Protein AF-A0A966SZU2-F1 (afdb_monomer_lite)

Secondary structure (DSSP, 8-state):
-----S---------------------PPPPPTT--HHHHHHHHHHHHHHHHHHHHHHHHHHGGGGS------------------------------------------------PPPPPPPPHHHHHHHHHHHHHHHHHHHHHHS-------------PPP-TTSPP----S-HHHHHHHHHHHHTT--TTS--HHHHHHHHHHHHHHHHHHHHHHHHHHHHH-SSPP-HHHHHHHHHHHHHTT--HHHHHHHHHHHHHHHHHS---HHHHHHHHHHHHHHHH--

Radius of gyration: 40.08 Å; chains: 1; bounding box: 71×90×122 Å

pLDDT: mean 72.29, std 23.56, range [32.5, 97.06]

Foldseek 3Di:
DDDDPPDDDDDDDDDDDDDDDDDPDDDDPDDDPDDDPVLQVQLVLLLVVQVVVLVVVVVVVVPVPPPQDDDDDDDDDDDDDDDDDDDDDDDDDDDDDDDDDDDDDDDDDDDDDDDDDDDDPDDPVRVVVVVVVVVVVVVVVVVVPPPDPDDDDDDDDPPDDPPPPPDQDDDDPDPLSSVLSSVCVVVVHDSVRDHSVSSVVSSVVCVVCVVVVVVLVVQLCVLQDFAWDDPVSLVSVLVSCVVSVVDDVLSVQLSVVVVVVVVVDTGGSVRSVVSSVVSNVVVVVD

Sequence (286 aa):
MVYDWFTRSAAPEDGETPESGDAPEAAAPEAAPGVDQDALEWARQAYARLKAQQEADKLEQVAPEAASEPEPEPEPEPASQPPVVLSPEASADSVQPGRRTDAVQAVQVSETAPAPEPAPGPSLLEQAAAQRAQRQQELLERAIDTPEPVAAPVAAPATAAPADEAAPQLGAFDDDFTWSAEVLAAQGRQLDQISLEEIDWLGRLRRGMEKTRQGFVTQLLENLGDDPLTPEVLDDLETLLLRADVGVQATDQVLDALRKRLNEEVVEPEEGIRFLKQQLRTLLDT

Structure (mmCIF, N/CA/C/O backbone):
data_AF-A0A966SZU2-F1
#
_entry.id   AF-A0A966SZU2-F1
#
loop_
_atom_site.group_PDB
_atom_site.id
_atom_site.type_symbol
_atom_site.label_atom_id
_atom_site.label_alt_id
_atom_site.label_comp_id
_atom_site.label_asym_id
_atom_site.label_entity_id
_atom_site.label_seq_id
_atom_site.pdbx_PDB_ins_code
_atom_site.Cartn_x
_atom_site.Cartn_y
_atom_site.Cartn_z
_atom_site.occupancy
_atom_site.B_iso_or_equiv
_atom_site.auth_seq_id
_atom_site.auth_comp_id
_atom_site.auth_asym_id
_atom_site.auth_atom_id
_atom_site.pdbx_PDB_model_num
ATOM 1 N N . MET A 1 1 ? 26.372 20.619 37.590 1.00 45.00 1 MET A N 1
ATOM 2 C CA . MET A 1 1 ? 26.068 19.204 37.881 1.00 45.00 1 MET A CA 1
ATOM 3 C C . MET A 1 1 ? 26.465 18.410 36.656 1.00 45.00 1 MET A C 1
ATOM 5 O O . MET A 1 1 ? 25.823 18.561 35.629 1.00 45.00 1 MET A O 1
ATOM 9 N N . VAL A 1 2 ? 27.568 17.673 36.740 1.00 38.72 2 VAL A N 1
ATOM 10 C CA . VAL A 1 2 ? 28.040 16.749 35.701 1.00 38.72 2 VAL A CA 1
ATOM 11 C C . VAL A 1 2 ? 28.071 15.385 36.382 1.00 38.72 2 VAL A C 1
ATOM 13 O O . VAL A 1 2 ? 28.628 15.280 37.472 1.00 38.72 2 VAL A O 1
ATOM 16 N N . TYR A 1 3 ? 27.375 14.402 35.817 1.00 40.34 3 TYR A N 1
ATOM 17 C CA . TYR A 1 3 ? 27.306 13.048 36.362 1.00 40.34 3 TYR A CA 1
ATOM 18 C C . TYR A 1 3 ? 28.439 12.205 35.769 1.00 40.34 3 TYR A C 1
ATOM 20 O O . TYR A 1 3 ? 28.514 12.039 34.554 1.00 40.34 3 TYR A O 1
ATOM 28 N N . ASP A 1 4 ? 29.307 11.694 36.642 1.00 55.25 4 ASP A N 1
ATOM 29 C CA . ASP A 1 4 ? 30.367 10.736 36.324 1.00 55.25 4 ASP A CA 1
ATOM 30 C C . ASP A 1 4 ? 29.788 9.317 36.287 1.00 55.25 4 ASP A C 1
ATOM 32 O O . ASP A 1 4 ? 29.273 8.809 37.284 1.00 55.25 4 ASP A O 1
ATOM 36 N N . TRP A 1 5 ? 29.857 8.687 35.116 1.00 58.59 5 TRP A N 1
ATOM 37 C CA . TRP A 1 5 ? 29.245 7.385 34.829 1.00 58.59 5 TRP A CA 1
ATOM 38 C C . TRP A 1 5 ? 30.194 6.191 35.063 1.00 58.59 5 TRP A C 1
ATOM 40 O O . TRP A 1 5 ? 29.783 5.041 34.947 1.00 58.59 5 TRP A O 1
ATOM 50 N N . PHE A 1 6 ? 31.463 6.428 35.420 1.00 47.50 6 PHE A N 1
ATOM 51 C CA . PHE A 1 6 ? 32.527 5.432 35.218 1.00 47.50 6 PHE A CA 1
ATOM 52 C C . PHE A 1 6 ? 33.053 4.702 36.470 1.00 47.50 6 PHE A C 1
ATOM 54 O O . PHE A 1 6 ? 34.055 3.996 36.393 1.00 47.50 6 PHE A O 1
ATOM 61 N N . THR A 1 7 ? 32.413 4.819 37.634 1.00 52.50 7 THR A N 1
ATOM 62 C CA . THR A 1 7 ? 32.905 4.173 38.871 1.00 52.50 7 THR A CA 1
ATOM 63 C C . THR A 1 7 ? 31.807 3.470 39.660 1.00 52.50 7 THR A C 1
ATOM 65 O O . THR A 1 7 ? 31.544 3.785 40.820 1.00 52.50 7 THR A O 1
ATOM 68 N N . ARG A 1 8 ? 31.205 2.431 39.067 1.00 52.84 8 ARG A N 1
ATOM 69 C CA . ARG A 1 8 ? 30.545 1.387 39.862 1.00 52.84 8 ARG A CA 1
ATOM 70 C C . ARG A 1 8 ? 31.362 0.100 39.831 1.00 52.84 8 ARG A C 1
ATOM 72 O O . ARG A 1 8 ? 31.311 -0.677 38.885 1.00 52.84 8 ARG A O 1
ATOM 79 N N . SER A 1 9 ? 32.121 -0.070 40.905 1.00 42.38 9 SER A N 1
ATOM 80 C CA . SER A 1 9 ? 32.952 -1.216 41.251 1.00 42.38 9 SER A CA 1
ATOM 81 C C . SER A 1 9 ? 32.169 -2.531 41.294 1.00 42.38 9 SER A C 1
ATOM 83 O O . SER A 1 9 ? 31.102 -2.602 41.905 1.00 42.38 9 SER A O 1
ATOM 85 N N . ALA A 1 10 ? 32.755 -3.577 40.712 1.00 47.81 10 ALA A N 1
ATOM 86 C CA . ALA A 1 10 ? 32.429 -4.973 40.977 1.00 47.81 10 ALA A CA 1
ATOM 87 C C . ALA A 1 10 ? 33.452 -5.543 41.975 1.00 47.81 10 ALA A C 1
ATOM 89 O O . ALA A 1 10 ? 34.653 -5.305 41.838 1.00 47.81 10 ALA A O 1
ATOM 90 N N . ALA A 1 11 ? 32.970 -6.282 42.971 1.00 45.91 11 ALA A N 1
ATOM 91 C CA . ALA A 1 11 ? 33.763 -7.150 43.838 1.00 45.91 11 ALA A CA 1
ATOM 92 C C . ALA A 1 11 ? 32.987 -8.469 44.059 1.00 45.91 11 ALA A C 1
ATOM 94 O O . ALA A 1 11 ? 31.766 -8.463 43.883 1.00 45.91 11 ALA A O 1
ATOM 95 N N . PRO A 1 12 ? 33.685 -9.582 44.353 1.00 56.72 12 PRO A N 1
ATOM 96 C CA . PRO A 1 12 ? 33.359 -10.909 43.829 1.00 56.72 12 PRO A CA 1
ATOM 97 C C . PRO A 1 12 ? 32.761 -11.848 44.884 1.00 56.72 12 PRO A C 1
ATOM 99 O O . PRO A 1 12 ? 33.031 -11.684 46.067 1.00 56.72 12 PRO A O 1
ATOM 102 N N . GLU A 1 13 ? 32.035 -12.875 44.444 1.00 39.59 13 GLU A N 1
ATOM 103 C CA . GLU A 1 13 ? 31.733 -14.063 45.252 1.00 39.59 13 GLU A CA 1
ATOM 104 C C . GLU A 1 13 ? 31.983 -15.300 44.372 1.00 39.59 13 GLU A C 1
ATOM 106 O O . GLU A 1 13 ? 31.343 -15.488 43.334 1.00 39.59 13 GLU A O 1
ATOM 111 N N . ASP A 1 14 ? 32.988 -16.082 44.766 1.00 41.72 14 ASP A N 1
ATOM 112 C CA . ASP A 1 14 ? 33.361 -17.392 44.234 1.00 41.72 14 ASP A CA 1
ATOM 113 C C . ASP A 1 14 ? 32.312 -18.466 44.581 1.00 41.72 14 ASP A C 1
ATOM 115 O O . ASP A 1 14 ? 31.741 -18.442 45.671 1.00 41.72 14 ASP A O 1
ATOM 119 N N . GLY A 1 15 ? 32.138 -19.475 43.715 1.00 36.34 15 GLY A N 1
ATOM 120 C CA . GLY A 1 15 ? 31.478 -20.724 44.115 1.00 36.34 15 GLY A CA 1
ATOM 121 C C . GLY A 1 15 ? 30.977 -21.631 42.986 1.00 36.34 15 GLY A C 1
ATOM 122 O O . GLY A 1 15 ? 29.831 -21.520 42.576 1.00 36.34 15 GLY A O 1
ATOM 123 N N . GLU A 1 16 ? 31.831 -22.581 42.589 1.00 33.34 16 GLU A N 1
ATOM 124 C CA . GLU A 1 16 ? 31.515 -23.914 42.029 1.00 33.34 16 GLU A CA 1
ATOM 125 C C . GLU A 1 16 ? 30.965 -24.068 40.589 1.00 33.34 16 GLU A C 1
ATOM 127 O O . GLU A 1 16 ? 29.785 -23.949 40.287 1.00 33.34 16 GLU A O 1
ATOM 132 N N . THR A 1 17 ? 31.868 -24.512 39.706 1.00 37.72 17 THR A N 1
ATOM 133 C CA . THR A 1 17 ? 31.627 -25.557 38.681 1.00 37.72 17 THR A CA 1
ATOM 134 C C . THR A 1 17 ? 32.135 -26.895 39.260 1.00 37.72 17 THR A C 1
ATOM 136 O O . THR A 1 17 ? 32.984 -26.822 40.155 1.00 37.72 17 THR A O 1
ATOM 139 N N . PRO A 1 18 ? 31.729 -28.102 38.787 1.00 53.28 18 PRO A N 1
ATOM 140 C CA . PRO A 1 18 ? 31.390 -28.416 37.387 1.00 53.28 18 PRO A CA 1
ATOM 141 C C . PRO A 1 18 ? 30.228 -29.420 37.163 1.00 53.28 18 PRO A C 1
ATOM 143 O O . PRO A 1 18 ? 29.974 -30.278 37.994 1.00 53.28 18 PRO A O 1
ATOM 146 N N . GLU A 1 19 ? 29.611 -29.413 35.977 1.00 32.50 19 GLU A N 1
ATOM 147 C CA . GLU A 1 19 ? 29.485 -30.640 35.169 1.00 32.50 19 GLU A CA 1
ATOM 148 C C . GLU A 1 19 ? 29.059 -30.351 33.725 1.00 32.50 19 GLU A C 1
ATOM 150 O O . GLU A 1 19 ? 28.307 -29.425 33.429 1.00 32.50 19 GLU A O 1
ATOM 155 N N . SER A 1 20 ? 29.625 -31.159 32.835 1.00 42.94 20 SER A N 1
ATOM 156 C CA . SER A 1 20 ? 29.465 -31.165 31.388 1.00 42.94 20 SER A CA 1
ATOM 157 C C . SER A 1 20 ? 28.043 -31.521 30.952 1.00 42.94 20 SER A C 1
ATOM 159 O O . SER A 1 20 ? 27.436 -32.431 31.507 1.00 42.94 20 SER A O 1
ATOM 161 N N . GLY A 1 21 ? 27.570 -30.906 29.868 1.00 34.50 21 GLY A N 1
ATOM 162 C CA . GLY A 1 21 ? 26.354 -31.340 29.187 1.00 34.50 21 GLY A CA 1
ATOM 163 C C . GLY A 1 21 ? 25.997 -30.452 28.004 1.00 34.50 21 GLY A C 1
ATOM 164 O O . GLY A 1 21 ? 25.368 -29.424 28.193 1.00 34.50 21 GLY A O 1
ATOM 165 N N . ASP A 1 22 ? 26.409 -30.903 26.820 1.00 34.56 22 ASP A N 1
ATOM 166 C CA . ASP A 1 22 ? 25.838 -30.617 25.499 1.00 34.56 22 ASP A CA 1
ATOM 167 C C . ASP A 1 22 ? 25.762 -29.152 25.026 1.00 34.56 22 ASP A C 1
ATOM 169 O O . ASP A 1 22 ? 24.927 -28.349 25.432 1.00 34.56 22 ASP A O 1
ATOM 173 N N . ALA A 1 23 ? 26.639 -28.829 24.075 1.00 44.22 23 ALA A N 1
ATOM 174 C CA . ALA A 1 23 ? 26.499 -27.657 23.229 1.00 44.22 23 ALA A CA 1
ATOM 175 C C . ALA A 1 23 ? 25.399 -27.911 22.185 1.00 44.22 23 ALA A C 1
ATOM 177 O O . ALA A 1 23 ? 25.549 -28.854 21.407 1.00 44.22 23 ALA A O 1
ATOM 178 N N . PRO A 1 24 ? 24.364 -27.061 22.060 1.00 43.16 24 PRO A N 1
ATOM 179 C CA . PRO A 1 24 ? 23.666 -26.949 20.803 1.00 43.16 24 PRO A CA 1
ATOM 180 C C . PRO A 1 24 ? 24.471 -26.014 19.899 1.00 43.16 24 PRO A C 1
ATOM 182 O O . PRO A 1 24 ? 24.721 -24.845 20.197 1.00 43.16 24 PRO A O 1
ATOM 185 N N . GLU A 1 25 ? 24.943 -26.636 18.829 1.00 38.94 25 GLU A N 1
ATOM 186 C CA . GLU A 1 25 ? 25.167 -26.113 17.490 1.00 38.94 25 GLU A CA 1
ATOM 187 C C . GLU A 1 25 ? 24.747 -24.653 17.266 1.00 38.94 25 GLU A C 1
ATOM 189 O O . GLU A 1 25 ? 23.609 -24.255 17.513 1.00 38.94 25 GLU A O 1
ATOM 194 N N . ALA A 1 26 ? 25.693 -23.875 16.739 1.00 41.47 26 ALA A N 1
ATOM 195 C CA . ALA A 1 26 ? 25.499 -22.512 16.281 1.00 41.47 26 ALA A CA 1
ATOM 196 C C . ALA A 1 26 ? 24.248 -22.397 15.394 1.00 41.47 26 ALA A C 1
ATOM 198 O O . ALA A 1 26 ? 24.246 -22.821 14.237 1.00 41.47 26 ALA A O 1
ATOM 199 N N . ALA A 1 27 ? 23.198 -21.786 15.942 1.00 36.59 27 ALA A N 1
ATOM 200 C CA . ALA A 1 27 ? 22.064 -21.330 15.166 1.00 36.59 27 ALA A CA 1
ATOM 201 C C . ALA A 1 27 ? 22.559 -20.267 14.175 1.00 36.59 27 ALA A C 1
ATOM 203 O O . ALA A 1 27 ? 23.058 -19.205 14.555 1.00 36.59 27 ALA A O 1
ATOM 204 N N . ALA A 1 28 ? 22.461 -20.614 12.892 1.00 44.78 28 ALA A N 1
ATOM 205 C CA . ALA A 1 28 ? 22.543 -19.701 11.763 1.00 44.78 28 ALA A CA 1
ATOM 206 C C . ALA A 1 28 ? 21.637 -18.474 11.997 1.00 44.78 28 ALA A C 1
ATOM 208 O O . ALA A 1 28 ? 20.647 -18.591 12.721 1.00 44.78 28 ALA A O 1
ATOM 209 N N . PRO A 1 29 ? 21.948 -17.304 11.407 1.00 44.28 29 PRO A N 1
ATOM 210 C CA . PRO A 1 29 ? 21.144 -16.106 11.614 1.00 44.28 29 PRO A CA 1
ATOM 211 C C . PRO A 1 29 ? 19.697 -16.388 11.207 1.00 44.28 29 PRO A C 1
ATOM 213 O O . PRO A 1 29 ? 19.435 -16.781 10.068 1.00 44.28 29 PRO A O 1
ATOM 216 N N . GLU A 1 30 ? 18.782 -16.221 12.163 1.00 38.03 30 GLU A N 1
ATOM 217 C CA . GLU A 1 30 ? 17.347 -16.306 11.933 1.00 38.03 30 GLU A CA 1
ATOM 218 C C . GLU A 1 30 ? 16.973 -15.396 10.764 1.00 38.03 30 GLU A C 1
ATOM 220 O O . GLU A 1 30 ? 17.299 -14.206 10.725 1.00 38.03 30 GLU A O 1
ATOM 225 N N . ALA A 1 31 ? 16.328 -16.012 9.777 1.00 43.03 31 ALA A N 1
ATOM 226 C CA . ALA A 1 31 ? 15.727 -15.329 8.655 1.00 43.03 31 ALA A CA 1
ATOM 227 C C . ALA A 1 31 ? 14.716 -14.289 9.163 1.00 43.03 31 ALA A C 1
ATOM 229 O O . ALA A 1 31 ? 14.008 -14.515 10.143 1.00 43.03 31 ALA A O 1
ATOM 230 N N . ALA A 1 32 ? 14.669 -13.151 8.474 1.00 38.59 32 ALA A N 1
ATOM 231 C CA . ALA A 1 32 ? 13.742 -12.056 8.724 1.00 38.59 32 ALA A CA 1
ATOM 232 C C . ALA A 1 32 ? 12.278 -12.538 8.875 1.00 38.59 32 ALA A C 1
ATOM 234 O O . ALA A 1 32 ? 11.885 -13.529 8.253 1.00 38.59 32 ALA A O 1
ATOM 235 N N . PRO A 1 33 ? 11.446 -11.838 9.667 1.00 40.31 33 PRO A N 1
ATOM 236 C CA . PRO A 1 33 ? 10.092 -12.285 9.950 1.00 40.31 33 PRO A CA 1
ATOM 237 C C . PRO A 1 33 ? 9.207 -12.150 8.703 1.00 40.31 33 PRO A C 1
ATOM 239 O O . PRO A 1 33 ? 9.082 -11.068 8.131 1.00 40.31 33 PRO A O 1
ATOM 242 N N . GLY A 1 34 ? 8.550 -13.248 8.323 1.00 53.47 34 GLY A N 1
ATOM 243 C CA . GLY A 1 34 ? 7.288 -13.198 7.579 1.00 53.47 34 GLY A CA 1
ATOM 244 C C . GLY A 1 34 ? 7.306 -13.507 6.083 1.00 53.47 34 GLY A C 1
ATOM 245 O O . GLY A 1 34 ? 6.315 -13.189 5.435 1.00 53.47 34 GLY A O 1
ATOM 246 N N . VAL A 1 35 ? 8.354 -14.123 5.521 1.00 55.22 35 VAL A N 1
ATOM 247 C CA . VAL A 1 35 ? 8.251 -14.674 4.154 1.00 55.22 35 VAL A CA 1
ATOM 248 C C . VAL A 1 35 ? 7.802 -16.132 4.226 1.00 55.22 35 VAL A C 1
ATOM 250 O O . VAL A 1 35 ? 8.478 -16.959 4.844 1.00 55.22 35 VAL A O 1
ATOM 253 N N . ASP A 1 36 ? 6.669 -16.449 3.596 1.00 78.44 36 ASP A N 1
ATOM 254 C CA . ASP A 1 36 ? 6.183 -17.823 3.474 1.00 78.44 36 ASP A CA 1
ATOM 255 C C . ASP A 1 36 ? 7.264 -18.689 2.806 1.00 78.44 36 ASP A C 1
ATOM 257 O O . ASP A 1 36 ? 7.790 -18.345 1.743 1.00 78.44 36 ASP A O 1
ATOM 261 N N . GLN A 1 37 ? 7.631 -19.814 3.429 1.00 83.88 37 GLN A N 1
ATOM 262 C CA . GLN A 1 37 ? 8.706 -20.680 2.919 1.00 83.88 37 GLN A CA 1
ATOM 263 C C . GLN A 1 37 ? 8.417 -21.149 1.485 1.00 83.88 37 GLN A C 1
ATOM 265 O O . GLN A 1 37 ? 9.317 -21.144 0.645 1.00 83.88 37 GLN A O 1
ATOM 270 N N . ASP A 1 38 ? 7.148 -21.426 1.182 1.00 86.00 38 ASP A N 1
ATOM 271 C CA . ASP A 1 38 ? 6.674 -21.770 -0.159 1.00 86.00 38 ASP A CA 1
ATOM 272 C C . ASP A 1 38 ? 6.925 -20.637 -1.172 1.00 86.00 38 ASP A C 1
ATOM 274 O O . ASP A 1 38 ? 7.326 -20.892 -2.309 1.00 86.00 38 ASP A O 1
ATOM 278 N N . ALA A 1 39 ? 6.758 -19.374 -0.764 1.00 87.75 39 ALA A N 1
ATOM 279 C CA . ALA A 1 39 ? 7.019 -18.215 -1.618 1.00 87.75 39 ALA A CA 1
ATOM 280 C C . ALA A 1 39 ? 8.520 -18.051 -1.908 1.00 87.75 39 ALA A C 1
ATOM 282 O O . ALA A 1 39 ? 8.905 -17.758 -3.041 1.00 87.75 39 ALA A O 1
ATOM 283 N N . LEU A 1 40 ? 9.387 -18.308 -0.920 1.00 91.25 40 LEU A N 1
ATOM 284 C CA . LEU A 1 40 ? 10.843 -18.295 -1.114 1.00 91.25 40 LEU A CA 1
ATOM 285 C C . LEU A 1 40 ? 11.305 -19.397 -2.065 1.00 91.25 40 LEU A C 1
ATOM 287 O O . LEU A 1 40 ? 12.162 -19.169 -2.923 1.00 91.25 40 LEU A O 1
ATOM 291 N N . GLU A 1 41 ? 10.768 -20.604 -1.913 1.00 94.06 41 GLU A N 1
ATOM 292 C CA . GLU A 1 41 ? 11.072 -21.716 -2.810 1.00 94.06 41 GLU A CA 1
ATOM 293 C C . GLU A 1 41 ? 10.614 -21.423 -4.233 1.00 94.06 41 GLU A C 1
ATOM 295 O O . GLU A 1 41 ? 11.357 -21.671 -5.187 1.00 94.06 41 GLU A O 1
ATOM 300 N N . TRP A 1 42 ? 9.424 -20.847 -4.374 1.00 93.00 42 TRP A N 1
ATOM 301 C CA . TRP A 1 42 ? 8.902 -20.407 -5.656 1.00 93.00 42 TRP A CA 1
ATOM 302 C C . TRP A 1 42 ? 9.798 -19.335 -6.287 1.00 93.00 42 TRP A C 1
ATOM 304 O O . TRP A 1 42 ? 10.177 -19.462 -7.451 1.00 93.00 42 TRP A O 1
ATOM 314 N N . ALA A 1 43 ? 10.237 -18.334 -5.516 1.00 94.62 43 ALA A N 1
ATOM 315 C CA . ALA A 1 43 ? 11.137 -17.288 -5.995 1.00 94.62 43 ALA A CA 1
ATOM 316 C C . ALA A 1 43 ? 12.473 -17.863 -6.491 1.00 94.62 43 ALA A C 1
ATOM 318 O O . ALA A 1 43 ? 12.942 -17.512 -7.574 1.00 94.62 43 ALA A O 1
ATOM 319 N N . ARG A 1 44 ? 13.075 -18.806 -5.754 1.00 95.38 44 ARG A N 1
ATOM 320 C CA . ARG A 1 44 ? 14.315 -19.480 -6.186 1.00 95.38 44 ARG A CA 1
ATOM 321 C C . ARG A 1 44 ? 14.127 -20.243 -7.497 1.00 95.38 44 ARG A C 1
ATOM 323 O O . ARG A 1 44 ? 15.005 -20.199 -8.360 1.00 95.38 44 ARG A O 1
ATOM 330 N N . GLN A 1 45 ? 12.997 -20.931 -7.655 1.00 94.81 45 GLN A N 1
ATOM 331 C CA . GLN A 1 45 ? 12.665 -21.652 -8.885 1.00 94.81 45 GLN A CA 1
ATOM 332 C C . GLN A 1 45 ? 12.464 -20.693 -10.065 1.00 94.81 45 GLN A C 1
ATOM 334 O O . GLN A 1 45 ? 13.023 -20.925 -11.140 1.00 94.81 45 GLN A O 1
ATOM 339 N N . ALA A 1 46 ? 11.735 -19.592 -9.856 1.00 93.44 46 ALA A N 1
ATOM 340 C CA . ALA A 1 46 ? 11.538 -18.550 -10.859 1.00 93.44 46 ALA A CA 1
ATOM 341 C C . ALA A 1 46 ? 12.882 -17.954 -11.305 1.00 93.44 46 ALA A C 1
ATOM 343 O O . ALA A 1 46 ? 13.160 -17.874 -12.501 1.00 93.44 46 ALA A O 1
ATOM 344 N N . TYR A 1 47 ? 13.760 -17.631 -10.353 1.00 94.38 47 TYR A N 1
ATOM 345 C CA . TYR A 1 47 ? 15.095 -17.106 -10.637 1.00 94.38 47 TYR A CA 1
ATOM 346 C C . TYR A 1 47 ? 15.942 -18.080 -11.462 1.00 94.38 47 TYR A C 1
ATOM 348 O O . TYR A 1 47 ? 16.534 -17.695 -12.469 1.00 94.38 47 TYR A O 1
ATOM 356 N N . ALA A 1 48 ? 15.985 -19.357 -11.063 1.00 94.94 48 ALA A N 1
ATOM 357 C CA . ALA A 1 48 ? 16.754 -20.380 -11.766 1.00 94.94 48 ALA A CA 1
ATOM 358 C C . ALA A 1 48 ? 16.306 -20.533 -13.228 1.00 94.94 48 ALA A C 1
ATOM 360 O O . ALA A 1 48 ? 17.141 -20.652 -14.126 1.00 94.94 48 ALA A O 1
ATOM 361 N N . ARG A 1 49 ? 14.993 -20.480 -13.472 1.00 94.50 49 ARG A N 1
ATOM 362 C CA . ARG A 1 49 ? 14.420 -20.543 -14.817 1.00 94.50 49 ARG A CA 1
ATOM 363 C C . ARG A 1 49 ? 14.768 -19.306 -15.644 1.00 94.50 49 ARG A C 1
ATOM 365 O O . ARG A 1 49 ? 15.270 -19.454 -16.754 1.00 94.50 49 ARG A O 1
ATOM 372 N N . LEU A 1 50 ? 14.520 -18.110 -15.112 1.00 93.19 50 LEU A N 1
ATOM 373 C CA . LEU A 1 50 ? 14.800 -16.850 -15.805 1.00 93.19 50 LEU A CA 1
ATOM 374 C C . LEU A 1 50 ? 16.288 -16.726 -16.158 1.00 93.19 50 LEU A C 1
ATOM 376 O O . LEU A 1 50 ? 16.639 -16.258 -17.239 1.00 93.19 50 LEU A O 1
ATOM 380 N N . LYS A 1 51 ? 17.167 -17.231 -15.286 1.00 93.69 51 LYS A N 1
ATOM 381 C CA . LYS A 1 51 ? 18.606 -17.297 -15.545 1.00 93.69 51 LYS A CA 1
ATOM 382 C C . LYS A 1 51 ? 18.939 -18.232 -16.708 1.00 93.69 51 LYS A C 1
ATOM 384 O O . LYS A 1 51 ? 19.694 -17.847 -17.594 1.00 93.69 51 LYS A O 1
ATOM 389 N N . ALA A 1 52 ? 18.366 -19.437 -16.722 1.00 92.12 52 ALA A N 1
ATOM 390 C CA . ALA A 1 52 ? 18.565 -20.389 -17.814 1.00 92.12 52 ALA A CA 1
ATOM 391 C C . ALA A 1 52 ? 18.050 -19.840 -19.158 1.00 92.12 52 ALA A C 1
ATOM 393 O O . ALA A 1 52 ? 18.684 -20.055 -20.189 1.00 92.12 52 ALA A O 1
ATOM 394 N N . GLN A 1 53 ? 16.936 -19.099 -19.140 1.00 90.38 53 GLN A N 1
ATOM 395 C CA . GLN A 1 53 ? 16.394 -18.424 -20.320 1.00 90.38 53 GLN A CA 1
ATOM 396 C C . GLN A 1 53 ? 17.357 -17.348 -20.841 1.00 90.38 53 GLN A C 1
ATOM 398 O O . GLN A 1 53 ? 17.725 -17.382 -22.009 1.00 90.38 53 GLN A O 1
ATOM 403 N N . GLN A 1 54 ? 17.860 -16.473 -19.965 1.00 90.06 54 GLN A N 1
ATOM 404 C CA . GLN A 1 54 ? 18.823 -15.437 -20.347 1.00 90.06 54 GLN A CA 1
ATOM 405 C C . GLN A 1 54 ? 20.134 -16.025 -20.901 1.00 90.06 54 GLN A C 1
ATOM 407 O O . GLN A 1 54 ? 20.715 -15.483 -21.839 1.00 90.06 54 GLN A O 1
ATOM 412 N N . GLU A 1 55 ? 20.624 -17.128 -20.326 1.00 89.75 55 GLU A N 1
ATOM 413 C CA . GLU A 1 55 ? 21.811 -17.830 -20.827 1.00 89.75 55 GLU A CA 1
ATOM 414 C C . GLU A 1 55 ? 21.569 -18.434 -22.219 1.00 89.75 55 GLU A C 1
ATOM 416 O O . GLU A 1 55 ? 22.445 -18.329 -23.078 1.00 89.75 55 GLU A O 1
ATOM 421 N N . ALA A 1 56 ? 20.387 -19.009 -22.468 1.00 87.88 56 ALA A N 1
ATOM 422 C CA . ALA A 1 56 ? 20.002 -19.521 -23.782 1.00 87.88 56 ALA A CA 1
ATOM 423 C C . ALA A 1 56 ? 19.901 -18.398 -24.828 1.00 87.88 56 ALA A C 1
ATOM 425 O O . ALA A 1 56 ? 20.529 -18.501 -25.882 1.00 87.88 56 ALA A O 1
ATOM 426 N N . ASP A 1 57 ? 19.222 -17.293 -24.501 1.00 87.12 57 ASP A N 1
ATOM 427 C CA . ASP A 1 57 ? 19.094 -16.126 -25.384 1.00 87.12 57 ASP A CA 1
ATOM 428 C C . ASP A 1 57 ? 20.466 -15.516 -25.708 1.00 87.12 57 ASP A C 1
ATOM 430 O O . ASP A 1 57 ? 20.757 -15.151 -26.849 1.00 87.12 57 ASP A O 1
ATOM 434 N N . LYS A 1 58 ? 21.360 -15.455 -24.713 1.00 86.25 58 LYS A N 1
ATOM 435 C CA . LYS A 1 58 ? 22.735 -14.982 -24.899 1.00 86.25 58 LYS A CA 1
ATOM 436 C C . LYS A 1 58 ? 23.544 -15.905 -25.814 1.00 86.25 58 LYS A C 1
ATOM 438 O O . LYS A 1 58 ? 24.344 -15.411 -26.602 1.00 86.25 58 LYS A O 1
ATOM 443 N N . LEU A 1 59 ? 23.374 -17.225 -25.718 1.00 83.06 59 LEU A N 1
ATOM 444 C CA . LEU A 1 59 ? 24.054 -18.183 -26.598 1.00 83.06 59 LEU A CA 1
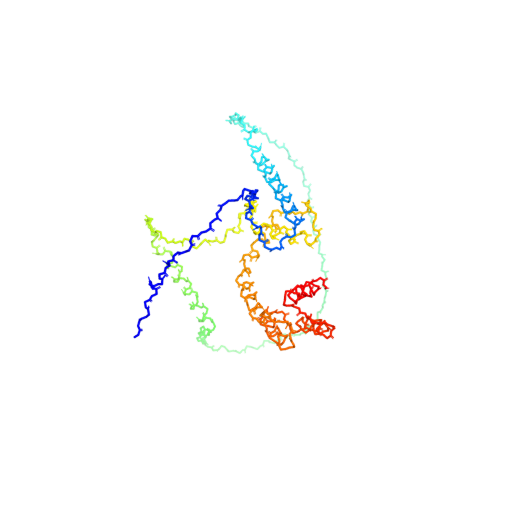ATOM 445 C C . LEU A 1 59 ? 23.526 -18.108 -28.037 1.00 83.06 59 LEU A C 1
ATOM 447 O O . LEU A 1 59 ? 24.317 -18.205 -28.974 1.00 83.06 59 LEU A O 1
ATOM 451 N N . GLU A 1 60 ? 22.224 -17.888 -28.220 1.00 76.12 60 GLU A N 1
ATOM 452 C CA . GLU A 1 60 ? 21.598 -17.761 -29.539 1.00 76.12 60 GLU A CA 1
ATOM 453 C C . GLU A 1 60 ? 21.973 -16.443 -30.238 1.00 76.12 60 GLU A C 1
ATOM 455 O O . GLU A 1 60 ? 22.232 -16.442 -31.438 1.00 76.12 60 GLU A O 1
ATOM 460 N N . GLN A 1 61 ? 22.129 -15.342 -29.493 1.00 63.38 61 GLN A N 1
ATOM 461 C CA . GLN A 1 61 ? 22.591 -14.052 -30.032 1.00 63.38 61 GLN A CA 1
ATOM 462 C C . GLN A 1 61 ? 24.077 -14.035 -30.432 1.00 63.38 61 GLN A C 1
ATOM 464 O O . GLN A 1 61 ? 24.469 -13.229 -31.271 1.00 63.38 61 GLN A O 1
ATOM 469 N N . VAL A 1 62 ? 24.905 -14.921 -29.867 1.00 59.31 62 VAL A N 1
ATOM 470 C CA . VAL A 1 62 ? 26.336 -15.057 -30.217 1.00 59.31 62 VAL A CA 1
ATOM 471 C C . VAL A 1 62 ? 26.545 -16.050 -31.377 1.00 59.31 62 VAL A C 1
ATOM 473 O O . VAL A 1 62 ? 27.593 -16.052 -32.019 1.00 59.31 62 VAL A O 1
ATOM 476 N N . ALA A 1 63 ? 25.542 -16.872 -31.701 1.00 55.66 63 ALA A N 1
ATOM 477 C CA . ALA A 1 63 ? 25.636 -17.913 -32.722 1.00 55.66 63 ALA A CA 1
ATOM 478 C C . ALA A 1 63 ? 25.487 -17.491 -34.209 1.00 55.66 63 ALA A C 1
ATOM 480 O O . ALA A 1 63 ? 25.890 -18.301 -35.050 1.00 55.66 63 ALA A O 1
ATOM 481 N N . PRO A 1 64 ? 24.981 -16.305 -34.624 1.00 54.09 64 PRO A N 1
ATOM 482 C CA . PRO A 1 64 ? 24.897 -15.991 -36.051 1.00 54.09 64 PRO A CA 1
ATOM 483 C C . PRO A 1 64 ? 26.232 -15.509 -36.652 1.00 54.09 64 PRO A C 1
ATOM 485 O O . PRO A 1 64 ? 26.330 -15.388 -37.870 1.00 54.09 64 PRO A O 1
ATOM 488 N N . GLU A 1 65 ? 27.280 -15.287 -35.849 1.00 51.44 65 GLU A N 1
ATOM 489 C CA . GLU A 1 65 ? 28.571 -14.733 -36.305 1.00 51.44 65 GLU A CA 1
ATOM 490 C C . GLU A 1 65 ? 29.699 -15.782 -36.434 1.00 51.44 65 GLU A C 1
ATOM 492 O O . GLU A 1 65 ? 30.879 -15.460 -36.352 1.00 51.44 65 GLU A O 1
ATOM 497 N N . ALA A 1 66 ? 29.360 -17.060 -36.641 1.00 47.94 66 ALA A N 1
ATOM 498 C CA . ALA A 1 66 ? 30.343 -18.126 -36.906 1.00 47.94 66 ALA A CA 1
ATOM 499 C C . ALA A 1 66 ? 30.113 -18.879 -38.234 1.00 47.94 66 ALA A C 1
ATOM 501 O O . ALA A 1 66 ? 30.735 -19.914 -38.472 1.00 47.94 66 ALA A O 1
ATOM 502 N N . ALA A 1 67 ? 29.239 -18.368 -39.110 1.00 46.59 67 ALA A N 1
ATOM 503 C CA . ALA A 1 67 ? 29.025 -18.905 -40.461 1.00 46.59 67 ALA A CA 1
ATOM 504 C C . ALA A 1 67 ? 29.366 -17.915 -41.593 1.00 46.59 67 ALA A C 1
ATOM 506 O O . ALA A 1 67 ? 29.112 -18.214 -42.759 1.00 46.59 67 ALA A O 1
ATOM 507 N N . SER A 1 68 ? 29.972 -16.768 -41.276 1.00 50.53 68 SER A N 1
ATOM 508 C CA . SER A 1 68 ? 30.293 -15.725 -42.254 1.00 50.53 68 SER A CA 1
ATOM 509 C C . SER A 1 68 ? 31.800 -15.516 -42.366 1.00 50.53 68 SER A C 1
ATOM 511 O O . SER A 1 68 ? 32.316 -14.578 -41.780 1.00 50.53 68 SER A O 1
ATOM 513 N N . GLU A 1 69 ? 32.505 -16.359 -43.128 1.00 41.81 69 GLU A N 1
ATOM 514 C CA . GLU A 1 69 ? 33.753 -15.952 -43.799 1.00 41.81 69 GLU A CA 1
ATOM 515 C C . GLU A 1 69 ? 34.161 -16.966 -44.894 1.00 41.81 69 GLU A C 1
ATOM 517 O O . GLU A 1 69 ? 34.022 -18.170 -44.658 1.00 41.81 69 GLU A O 1
ATOM 522 N N . PRO A 1 70 ? 34.748 -16.577 -46.048 1.00 47.09 70 PRO A N 1
ATOM 523 C CA . PRO A 1 70 ? 34.771 -15.278 -46.727 1.00 47.09 70 PRO A CA 1
ATOM 524 C C . PRO A 1 70 ? 34.200 -15.337 -48.162 1.00 47.09 70 PRO A C 1
ATOM 526 O O . PRO A 1 70 ? 34.272 -16.342 -48.869 1.00 47.09 70 PRO A O 1
ATOM 529 N N . GLU A 1 71 ? 33.705 -14.197 -48.625 1.00 41.66 71 GLU A N 1
ATOM 530 C CA . GLU A 1 71 ? 33.459 -13.885 -50.034 1.00 41.66 71 GLU A CA 1
ATOM 531 C C . GLU A 1 71 ? 34.808 -13.678 -50.764 1.00 41.66 71 GLU A C 1
ATOM 533 O O . GLU A 1 71 ? 35.605 -12.854 -50.305 1.00 41.66 71 GLU A O 1
ATOM 538 N N . PRO A 1 72 ? 35.121 -14.386 -51.871 1.00 41.75 72 PRO A N 1
ATOM 539 C CA . PRO A 1 72 ? 36.239 -14.017 -52.725 1.00 41.75 72 PRO A CA 1
ATOM 540 C C . PRO A 1 72 ? 35.775 -13.091 -53.859 1.00 41.75 72 PRO A C 1
ATOM 542 O O . PRO A 1 72 ? 35.022 -13.500 -54.735 1.00 41.75 72 PRO A O 1
ATOM 545 N N . GLU A 1 73 ? 36.319 -11.874 -53.808 1.00 38.16 73 GLU A N 1
ATOM 546 C CA . GLU A 1 73 ? 36.730 -10.985 -54.909 1.00 38.16 73 GLU A CA 1
ATOM 547 C C . GLU A 1 73 ? 35.696 -10.489 -55.954 1.00 38.16 73 GLU A C 1
ATOM 549 O O . GLU A 1 73 ? 35.047 -11.280 -56.640 1.00 38.16 73 GLU A O 1
ATOM 554 N N . PRO A 1 74 ? 35.607 -9.158 -56.179 1.00 52.31 74 PRO A N 1
ATOM 555 C CA . PRO A 1 74 ? 34.802 -8.575 -57.243 1.00 52.31 74 PRO A CA 1
ATOM 556 C C . PRO A 1 74 ? 35.616 -8.427 -58.538 1.00 52.31 74 PRO A C 1
ATOM 558 O O . PRO A 1 74 ? 36.642 -7.752 -58.555 1.00 52.31 74 PRO A O 1
ATOM 561 N N . GLU A 1 75 ? 35.108 -8.946 -59.655 1.00 37.34 75 GLU A N 1
ATOM 562 C CA . GLU A 1 75 ? 35.484 -8.473 -60.995 1.00 37.34 75 GLU A CA 1
ATOM 563 C C . GLU A 1 75 ? 34.261 -8.417 -61.940 1.00 37.34 75 GLU A C 1
ATOM 565 O O . GLU A 1 75 ? 33.253 -9.085 -61.695 1.00 37.34 75 GLU A O 1
ATOM 570 N N . PRO A 1 76 ? 34.292 -7.539 -62.963 1.00 49.38 76 PRO A N 1
ATOM 571 C CA . PRO A 1 76 ? 33.122 -6.792 -63.430 1.00 49.38 76 PRO A CA 1
ATOM 572 C C . PRO A 1 76 ? 32.398 -7.392 -64.653 1.00 49.38 76 PRO A C 1
ATOM 574 O O . PRO A 1 76 ? 33.004 -8.092 -65.454 1.00 49.38 76 PRO A O 1
ATOM 577 N N . GLU A 1 77 ? 31.105 -7.040 -64.766 1.00 43.34 77 GLU A N 1
ATOM 578 C CA . GLU A 1 77 ? 30.233 -6.828 -65.954 1.00 43.34 77 GLU A CA 1
ATOM 579 C C . GLU A 1 77 ? 30.522 -7.576 -67.286 1.00 43.34 77 GLU A C 1
ATOM 581 O O . GLU A 1 77 ? 31.649 -7.569 -67.779 1.00 43.34 77 GLU A O 1
ATOM 586 N N . PRO A 1 78 ? 29.489 -8.084 -68.012 1.00 44.69 78 PRO A N 1
ATOM 587 C CA . PRO A 1 78 ? 28.709 -7.163 -68.857 1.00 44.69 78 PRO A CA 1
ATOM 588 C C . PRO A 1 78 ? 27.231 -7.508 -69.145 1.00 44.69 78 PRO A C 1
ATOM 590 O O . PRO A 1 78 ? 26.816 -8.657 -69.252 1.00 44.69 78 PRO A O 1
ATOM 593 N N . ALA A 1 79 ? 26.469 -6.431 -69.354 1.00 38.34 79 ALA A N 1
ATOM 594 C CA . ALA A 1 79 ? 25.393 -6.221 -70.329 1.00 38.34 79 ALA A CA 1
ATOM 595 C C . ALA A 1 79 ? 24.611 -7.428 -70.896 1.00 38.34 79 ALA A C 1
ATOM 597 O O . ALA A 1 79 ? 25.150 -8.255 -71.629 1.00 38.34 79 ALA A O 1
ATOM 598 N N . SER A 1 80 ? 23.277 -7.364 -70.800 1.00 40.66 80 SER A N 1
ATOM 599 C CA . SER A 1 80 ? 22.385 -7.739 -71.910 1.00 40.66 80 SER A CA 1
ATOM 600 C C . SER A 1 80 ? 21.016 -7.060 -71.795 1.00 40.66 80 SER A C 1
ATOM 602 O O . SER A 1 80 ? 20.407 -7.012 -70.732 1.00 40.66 80 SER A O 1
ATOM 604 N N . GLN A 1 81 ? 20.592 -6.479 -72.918 1.00 38.38 81 GLN A N 1
ATOM 605 C CA . GLN A 1 81 ? 19.388 -5.667 -73.132 1.00 38.38 81 GLN A CA 1
ATOM 606 C C . GLN A 1 81 ? 18.156 -6.548 -73.533 1.00 38.38 81 GLN A C 1
ATOM 608 O O . GLN A 1 81 ? 18.168 -7.737 -73.232 1.00 38.38 81 GLN A O 1
ATOM 613 N N . PRO A 1 82 ? 17.085 -6.024 -74.189 1.00 64.25 82 PRO A N 1
ATOM 614 C CA . PRO A 1 82 ? 15.682 -5.983 -73.737 1.00 64.25 82 PRO A CA 1
ATOM 615 C C . PRO A 1 82 ? 14.756 -6.973 -74.506 1.00 64.25 82 PRO A C 1
ATOM 617 O O . PRO A 1 82 ? 15.256 -7.789 -75.281 1.00 64.25 82 PRO A O 1
ATOM 620 N N . PRO A 1 83 ? 13.411 -6.953 -74.325 1.00 48.06 83 PRO A N 1
ATOM 621 C CA . PRO A 1 83 ? 12.522 -6.316 -75.332 1.00 48.06 83 PRO A CA 1
ATOM 622 C C . PRO A 1 83 ? 11.236 -5.663 -74.733 1.00 48.06 83 PRO A C 1
ATOM 624 O O . PRO A 1 83 ? 10.775 -6.065 -73.675 1.00 48.06 83 PRO A O 1
ATOM 627 N N . VAL A 1 84 ? 10.716 -4.514 -75.201 1.00 38.41 84 VAL A N 1
ATOM 628 C CA . VAL A 1 84 ? 9.941 -4.164 -76.429 1.00 38.41 84 VAL A CA 1
ATOM 629 C C . VAL A 1 84 ? 8.428 -4.515 -76.330 1.00 38.41 84 VAL A C 1
ATOM 631 O O . VAL A 1 84 ? 8.073 -5.685 -76.354 1.00 38.41 84 VAL A O 1
ATOM 634 N N . VAL A 1 85 ? 7.597 -3.444 -76.318 1.00 36.75 85 VAL A N 1
ATOM 635 C CA . VAL A 1 85 ? 6.219 -3.222 -76.877 1.00 36.75 85 VAL A CA 1
ATOM 636 C C . VAL A 1 85 ? 5.007 -3.993 -76.287 1.00 36.75 85 VAL A C 1
ATOM 638 O O . VAL A 1 85 ? 5.152 -5.132 -75.886 1.00 36.75 85 VAL A O 1
ATOM 641 N N . LEU A 1 86 ? 3.764 -3.480 -76.168 1.00 39.81 86 LEU A N 1
ATOM 642 C CA . LEU A 1 86 ? 2.923 -2.607 -77.019 1.00 39.81 86 LEU A CA 1
ATOM 643 C C . LEU A 1 86 ? 1.841 -1.834 -76.204 1.00 39.81 86 LEU A C 1
ATOM 645 O O . LEU A 1 86 ? 1.276 -2.369 -75.256 1.00 39.81 86 LEU A O 1
ATOM 649 N N . SER A 1 87 ? 1.536 -0.614 -76.669 1.00 38.22 87 SER A N 1
ATOM 650 C CA . SER A 1 87 ? 0.368 0.298 -76.474 1.00 38.22 87 SER A CA 1
ATOM 651 C C . SER A 1 87 ? -1.029 -0.376 -76.686 1.00 38.22 87 SER A C 1
ATOM 653 O O . SER A 1 87 ? -0.995 -1.534 -77.106 1.00 38.22 87 SER A O 1
ATOM 655 N N . PRO A 1 88 ? -2.243 0.260 -76.541 1.00 48.03 88 PRO A N 1
ATOM 656 C CA . PRO A 1 88 ? -2.573 1.684 -76.824 1.00 48.03 88 PRO A CA 1
ATOM 657 C C . PRO A 1 88 ? -3.778 2.386 -76.110 1.00 48.03 88 PRO A C 1
ATOM 659 O O . PRO A 1 88 ? -4.486 1.791 -75.312 1.00 48.03 88 PRO A O 1
ATOM 662 N N . GLU A 1 89 ? -3.944 3.681 -76.460 1.00 33.41 89 GLU A N 1
ATOM 663 C CA . GLU A 1 89 ? -5.160 4.541 -76.592 1.00 33.41 89 GLU A CA 1
ATOM 664 C C . GLU A 1 89 ? -6.218 4.610 -75.462 1.00 33.41 89 GLU A C 1
ATOM 666 O O . GLU A 1 89 ? -6.766 3.609 -75.032 1.00 33.41 89 GLU A O 1
ATOM 671 N N . ALA A 1 90 ? -6.492 5.774 -74.855 1.00 35.22 90 ALA A N 1
ATOM 672 C CA . ALA A 1 90 ? -7.225 6.969 -75.332 1.00 35.22 90 ALA A CA 1
ATOM 673 C C . ALA A 1 90 ? -8.745 6.950 -75.040 1.00 35.22 90 ALA A C 1
ATOM 675 O O . ALA A 1 90 ? -9.412 5.935 -75.198 1.00 35.22 90 ALA A O 1
ATOM 676 N N . SER A 1 91 ? -9.266 8.149 -74.728 1.00 33.81 91 SER A N 1
ATOM 677 C CA . SER A 1 91 ? -10.683 8.556 -74.552 1.00 33.81 91 SER A CA 1
ATOM 678 C C . SER A 1 91 ? -11.275 8.294 -73.154 1.00 33.81 91 SER A C 1
ATOM 680 O O . SER A 1 91 ? -11.365 7.164 -72.700 1.00 33.81 91 SER A O 1
ATOM 682 N N . ALA A 1 92 ? -11.466 9.332 -72.332 1.00 34.72 92 ALA A N 1
ATOM 683 C CA . ALA A 1 92 ? -12.629 10.235 -72.287 1.00 34.72 92 ALA A CA 1
ATOM 684 C C . ALA A 1 92 ? -13.902 9.531 -71.792 1.00 34.72 92 ALA A C 1
ATOM 686 O O . ALA A 1 92 ? -14.419 8.683 -72.503 1.00 34.72 92 ALA A O 1
ATOM 687 N N . ASP A 1 93 ? -14.426 9.921 -70.624 1.00 32.66 93 ASP A N 1
ATOM 688 C CA . ASP A 1 93 ? -15.794 10.450 -70.518 1.00 32.66 93 ASP A CA 1
ATOM 689 C C . ASP A 1 93 ? -16.084 11.011 -69.114 1.00 32.66 93 ASP A C 1
ATOM 691 O O . ASP A 1 93 ? -15.556 10.562 -68.098 1.00 32.66 93 ASP A O 1
ATOM 695 N N . SER A 1 94 ? -16.914 12.047 -69.101 1.00 37.09 94 SER A N 1
ATOM 696 C CA . SER A 1 94 ? -17.367 12.810 -67.941 1.00 37.09 94 SER A CA 1
ATOM 697 C C . SER A 1 94 ? -18.500 12.101 -67.209 1.00 37.09 94 SER A C 1
ATOM 699 O O . SER A 1 94 ? -19.428 11.680 -67.879 1.00 37.09 94 SER A O 1
ATOM 701 N N . VAL A 1 95 ? -18.578 12.160 -65.873 1.00 35.25 95 VAL A N 1
ATOM 702 C CA . VAL A 1 95 ? -19.891 12.192 -65.191 1.00 35.25 95 VAL A CA 1
ATOM 703 C C . VAL A 1 95 ? -19.829 13.051 -63.925 1.00 35.25 95 VAL A C 1
ATOM 705 O O . VAL A 1 95 ? -19.185 12.718 -62.936 1.00 35.25 95 VAL A O 1
ATOM 708 N N . GLN A 1 96 ? -20.552 14.168 -63.982 1.00 44.09 96 GLN A N 1
ATOM 709 C CA . GLN A 1 96 ? -21.028 14.970 -62.854 1.00 44.09 96 GLN A CA 1
ATOM 710 C C . GLN A 1 96 ? -22.345 14.358 -62.323 1.00 44.09 96 GLN A C 1
ATOM 712 O O . GLN A 1 96 ? -23.057 13.695 -63.077 1.00 44.09 96 GLN A O 1
ATOM 717 N N . PRO A 1 97 ? -22.760 14.659 -61.086 1.00 45.56 97 PRO A N 1
ATOM 718 C CA . PRO A 1 97 ? -24.003 15.439 -60.948 1.00 45.56 97 PRO A CA 1
ATOM 719 C C . PRO A 1 97 ? -23.822 16.539 -59.879 1.00 45.56 97 PRO A C 1
ATOM 721 O O . PRO A 1 97 ? -23.185 16.315 -58.860 1.00 45.56 97 PRO A O 1
ATOM 724 N N . GLY A 1 98 ? -24.209 17.805 -60.080 1.00 33.75 98 GLY A N 1
ATOM 725 C CA . GLY A 1 98 ? -25.525 18.313 -60.490 1.00 33.75 98 GLY A CA 1
ATOM 726 C C . GLY A 1 98 ? -26.392 18.388 -59.226 1.00 33.75 98 GLY A C 1
ATOM 727 O O . GLY A 1 98 ? -26.504 17.389 -58.535 1.00 33.75 98 GLY A O 1
ATOM 728 N N . ARG A 1 99 ? -27.061 19.462 -58.799 1.00 35.97 99 ARG A N 1
ATOM 729 C CA . ARG A 1 99 ? -27.587 20.743 -59.328 1.00 35.97 99 ARG A CA 1
ATOM 730 C C . ARG A 1 99 ? -28.177 21.449 -58.061 1.00 35.97 99 ARG A C 1
ATOM 732 O O . ARG A 1 99 ? -28.410 20.754 -57.081 1.00 35.97 99 ARG A O 1
ATOM 739 N N . ARG A 1 100 ? -28.503 22.741 -57.921 1.00 34.78 100 ARG A N 1
ATOM 740 C CA . ARG A 1 100 ? -29.297 23.692 -58.733 1.00 34.78 100 ARG A CA 1
ATOM 741 C C . ARG A 1 100 ? -29.391 25.004 -57.898 1.00 34.78 100 ARG A C 1
ATOM 743 O O . ARG A 1 100 ? -29.564 24.892 -56.691 1.00 34.78 100 ARG A O 1
ATOM 750 N N . THR A 1 101 ? -29.051 26.174 -58.461 1.00 39.47 101 THR A N 1
ATOM 751 C CA . THR A 1 101 ? -29.927 27.344 -58.805 1.00 39.47 101 THR A CA 1
ATOM 752 C C . THR A 1 101 ? -30.623 28.030 -57.616 1.00 39.47 101 THR A C 1
ATOM 754 O O . THR A 1 101 ? -31.296 27.359 -56.849 1.00 39.47 101 THR A O 1
ATOM 757 N N . ASP A 1 102 ? -30.493 29.343 -57.396 1.00 35.38 102 ASP A N 1
ATOM 758 C CA . ASP A 1 102 ? -31.065 30.438 -58.213 1.00 35.38 102 ASP A CA 1
ATOM 759 C C . ASP A 1 102 ? -30.354 31.782 -57.877 1.00 35.38 102 ASP A C 1
ATOM 761 O O . ASP A 1 102 ? -30.001 31.997 -56.722 1.00 35.38 102 ASP A O 1
ATOM 765 N N . ALA A 1 103 ? -29.893 32.561 -58.871 1.00 35.59 103 ALA A N 1
ATOM 766 C CA . ALA A 1 103 ? -30.397 33.898 -59.281 1.00 35.59 103 ALA A CA 1
ATOM 767 C C . ALA A 1 103 ? -30.477 34.949 -58.142 1.00 35.59 103 ALA A C 1
ATOM 769 O O . ALA A 1 103 ? -31.078 34.703 -57.110 1.00 35.59 103 ALA A O 1
ATOM 770 N N . VAL A 1 104 ? -29.883 36.146 -58.218 1.00 33.84 104 VAL A N 1
ATOM 771 C CA . VAL A 1 104 ? -30.128 37.250 -59.168 1.00 33.84 104 VAL A CA 1
ATOM 772 C C . VAL A 1 104 ? -28.999 38.297 -59.032 1.00 33.84 104 VAL A C 1
ATOM 774 O O . VAL A 1 104 ? -28.555 38.597 -57.933 1.00 33.84 104 VAL A O 1
ATOM 777 N N . GLN A 1 105 ? -28.405 38.725 -60.148 1.00 35.50 105 GLN A N 1
ATOM 778 C CA . GLN A 1 105 ? -28.558 40.055 -60.768 1.00 35.50 105 GLN A CA 1
ATOM 779 C C . GLN A 1 105 ? -27.550 41.115 -60.283 1.00 35.50 105 GLN A C 1
ATOM 781 O O . GLN A 1 105 ? -27.499 41.515 -59.127 1.00 35.50 105 GLN A O 1
ATOM 786 N N . ALA A 1 106 ? -26.742 41.562 -61.243 1.00 45.28 106 ALA A N 1
ATOM 787 C CA . ALA A 1 106 ? -25.765 42.626 -61.108 1.00 45.28 106 ALA A CA 1
ATOM 788 C C . ALA A 1 106 ? -26.437 43.995 -60.949 1.00 45.28 106 ALA A C 1
ATOM 790 O O . ALA A 1 106 ? -27.344 44.328 -61.711 1.00 45.28 106 ALA A O 1
ATOM 791 N N . VAL A 1 107 ? -25.894 44.820 -60.055 1.00 36.75 107 VAL A N 1
ATOM 792 C CA . VAL A 1 107 ? -25.952 46.280 -60.170 1.00 36.75 107 VAL A CA 1
ATOM 793 C C . VAL A 1 107 ? -24.558 46.814 -59.867 1.00 36.75 107 VAL A C 1
ATOM 795 O O . VAL A 1 107 ? -24.048 46.681 -58.758 1.00 36.75 107 VAL A O 1
ATOM 798 N N . GLN A 1 108 ? -23.927 47.388 -60.890 1.00 44.16 108 GLN A N 1
ATOM 799 C CA . GLN A 1 108 ? -22.788 48.274 -60.714 1.00 44.16 108 GLN A CA 1
ATOM 800 C C . GLN A 1 108 ? -23.296 49.613 -60.184 1.00 44.16 108 GLN A C 1
ATOM 802 O O . GLN A 1 108 ? -24.189 50.205 -60.788 1.00 44.16 108 GLN A O 1
ATOM 807 N N . VAL A 1 109 ? -22.674 50.125 -59.127 1.00 38.84 109 VAL A N 1
ATOM 808 C CA . VAL A 1 109 ? -22.591 51.567 -58.895 1.00 38.84 109 VAL A CA 1
ATOM 809 C C . VAL A 1 109 ? -21.142 51.871 -58.548 1.00 38.84 109 VAL A C 1
ATOM 811 O O . VAL A 1 109 ? -20.598 51.366 -57.570 1.00 38.84 109 VAL A O 1
ATOM 814 N N . SER A 1 110 ? -20.498 52.641 -59.419 1.00 47.38 110 SER A N 1
ATOM 815 C CA . SER A 1 110 ? -19.223 53.285 -59.144 1.00 47.38 110 SER A CA 1
ATOM 816 C C . SER A 1 110 ? -19.418 54.316 -58.039 1.00 47.38 110 SER A C 1
ATOM 818 O O . SER A 1 110 ? -20.252 55.201 -58.199 1.00 47.38 110 SER A O 1
ATOM 820 N N . GLU A 1 111 ? -18.613 54.277 -56.981 1.00 42.91 111 GLU A N 1
ATOM 821 C CA . GLU A 1 111 ? -18.397 55.464 -56.157 1.00 42.91 111 GLU A CA 1
ATOM 822 C C . GLU A 1 111 ? -16.944 55.510 -55.667 1.00 42.91 111 GLU A C 1
ATOM 824 O O . GLU A 1 111 ? -16.512 54.743 -54.818 1.00 42.91 111 GLU A O 1
ATOM 829 N N . THR A 1 112 ? -16.198 56.390 -56.335 1.00 34.84 112 THR A N 1
ATOM 830 C CA . THR A 1 112 ? -15.205 57.317 -55.780 1.00 34.84 112 THR A CA 1
ATOM 831 C C . THR A 1 112 ? -14.122 56.751 -54.857 1.00 34.84 112 THR A C 1
ATOM 833 O O . THR A 1 112 ? -14.331 56.498 -53.677 1.00 34.84 112 THR A O 1
ATOM 836 N N . ALA A 1 113 ? -12.896 56.703 -55.384 1.00 46.31 113 ALA A N 1
ATOM 837 C CA . ALA A 1 113 ? -11.688 56.668 -54.569 1.00 46.31 113 ALA A CA 1
ATOM 838 C C . ALA A 1 113 ? -11.592 57.913 -53.668 1.00 46.31 113 ALA A C 1
ATOM 840 O O . ALA A 1 113 ? -11.772 59.037 -54.149 1.00 46.31 113 ALA A O 1
ATOM 841 N N . PRO A 1 114 ? -11.153 57.727 -52.416 1.00 47.56 114 PRO A N 1
ATOM 842 C CA . PRO A 1 114 ? -10.089 58.570 -51.897 1.00 47.56 114 PRO A CA 1
ATOM 843 C C . PRO A 1 114 ? -8.884 57.746 -51.406 1.00 47.56 114 PRO A C 1
ATOM 845 O O . PRO A 1 114 ? -8.973 56.553 -51.146 1.00 47.56 114 PRO A O 1
ATOM 848 N N . ALA A 1 115 ? -7.751 58.447 -51.390 1.00 43.25 115 ALA A N 1
ATOM 849 C CA . ALA A 1 115 ? -6.400 58.174 -50.889 1.00 43.25 115 ALA A CA 1
ATOM 850 C C . ALA A 1 115 ? -6.101 56.904 -50.042 1.00 43.25 115 ALA A C 1
ATOM 852 O O . ALA A 1 115 ? -6.899 56.513 -49.197 1.00 43.25 115 ALA A O 1
ATOM 853 N N . PRO A 1 116 ? -4.880 56.331 -50.164 1.00 50.06 116 PRO A N 1
ATOM 854 C CA . PRO A 1 116 ? -4.425 55.245 -49.299 1.00 50.06 116 PRO A CA 1
ATOM 855 C C . PRO A 1 116 ? -4.198 55.752 -47.866 1.00 50.06 116 PRO A C 1
ATOM 857 O O . PRO A 1 116 ? -3.341 56.603 -47.626 1.00 50.06 116 PRO A O 1
ATOM 860 N N . GLU A 1 117 ? -4.954 55.221 -46.910 1.00 50.69 117 GLU A N 1
ATOM 861 C CA . GLU A 1 117 ? -4.661 55.369 -45.483 1.00 50.69 117 GLU A CA 1
ATOM 862 C C . GLU A 1 117 ? -3.471 54.468 -45.089 1.00 50.69 117 GLU A C 1
ATOM 864 O O . GLU A 1 117 ? -3.270 53.408 -45.694 1.00 50.69 117 GLU A O 1
ATOM 869 N N . PRO A 1 118 ? -2.638 54.871 -44.110 1.00 56.12 118 PRO A N 1
ATOM 870 C CA . PRO A 1 118 ? -1.504 54.070 -43.668 1.00 56.12 118 PRO A CA 1
ATOM 871 C C . PRO A 1 118 ? -1.995 52.748 -43.071 1.00 56.12 118 PRO A C 1
ATOM 873 O O . PRO A 1 118 ? -2.925 52.726 -42.266 1.00 56.12 118 PRO A O 1
ATOM 876 N N . ALA A 1 119 ? -1.355 51.649 -43.471 1.00 59.03 119 ALA A N 1
ATOM 877 C CA . ALA A 1 119 ? -1.657 50.314 -42.973 1.00 59.03 119 ALA A CA 1
ATOM 878 C C . ALA A 1 119 ? -1.690 50.298 -41.428 1.00 59.03 119 ALA A C 1
ATOM 880 O O . ALA A 1 119 ? -0.792 50.876 -40.803 1.00 59.03 119 ALA A O 1
ATOM 881 N N . PRO A 1 120 ? -2.693 49.657 -40.797 1.00 65.75 120 PRO A N 1
ATOM 882 C CA . PRO A 1 120 ? -2.720 49.524 -39.348 1.00 65.75 120 PRO A CA 1
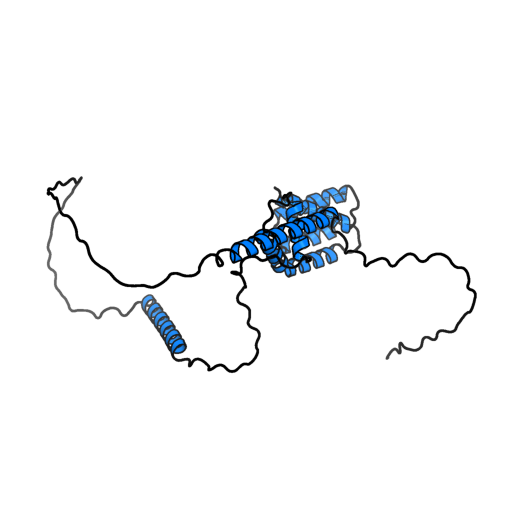ATOM 883 C C . PRO A 1 120 ? -1.456 48.788 -38.894 1.00 65.75 120 PRO A C 1
ATOM 885 O O . PRO A 1 120 ? -1.081 47.766 -39.471 1.00 65.75 120 PRO A O 1
ATOM 888 N N . GLY A 1 121 ? -0.775 49.335 -37.884 1.00 68.94 121 GLY A N 1
ATOM 889 C CA . GLY A 1 121 ? 0.395 48.696 -37.282 1.00 68.94 121 GLY A CA 1
ATOM 890 C C . GLY A 1 121 ? 0.070 47.284 -36.773 1.00 68.94 121 GLY A C 1
ATOM 891 O O . GLY A 1 121 ? -1.103 46.974 -36.540 1.00 68.94 121 GLY A O 1
ATOM 892 N N . PRO A 1 122 ? 1.090 46.425 -36.592 1.00 72.62 122 PRO A N 1
ATOM 893 C CA . PRO A 1 122 ? 0.882 45.026 -36.232 1.00 72.62 122 PRO A CA 1
ATOM 894 C C . PRO A 1 122 ? 0.035 44.914 -34.964 1.00 72.62 122 PRO A C 1
ATOM 896 O O . PRO A 1 122 ? 0.237 45.654 -33.997 1.00 72.62 122 PRO A O 1
ATOM 899 N N . SER A 1 123 ? -0.916 43.980 -34.969 1.00 84.06 123 SER A N 1
ATOM 900 C CA . SER A 1 123 ? -1.792 43.705 -33.825 1.00 84.06 123 SER A CA 1
ATOM 901 C C . SER A 1 123 ? -0.972 43.345 -32.579 1.00 84.06 123 SER A C 1
ATOM 903 O O . SER A 1 123 ? 0.117 42.781 -32.682 1.00 84.06 123 SER A O 1
ATOM 905 N N . LEU A 1 124 ? -1.494 43.611 -31.378 1.00 86.44 124 LEU A N 1
ATOM 906 C CA . LEU A 1 124 ? -0.827 43.278 -30.108 1.00 86.44 124 LEU A CA 1
ATOM 907 C C . LEU A 1 124 ? -0.444 41.785 -30.015 1.00 86.44 124 LEU A C 1
ATOM 909 O O . LEU A 1 124 ? 0.591 41.436 -29.448 1.00 86.44 124 LEU A O 1
ATOM 913 N N . LEU A 1 125 ? -1.241 40.903 -30.628 1.00 85.94 125 LEU A N 1
ATOM 914 C CA . LEU A 1 125 ? -0.944 39.470 -30.705 1.00 85.94 125 LEU A CA 1
ATOM 915 C C . LEU A 1 125 ? 0.274 39.176 -31.602 1.00 85.94 125 LEU A C 1
ATOM 917 O O . LEU A 1 125 ? 1.111 38.339 -31.273 1.00 85.94 125 LEU A O 1
ATOM 921 N N . GLU A 1 126 ? 0.388 39.897 -32.714 1.00 90.38 126 GLU A N 1
ATOM 922 C CA . GLU A 1 126 ? 1.464 39.766 -33.698 1.00 90.38 126 GLU A CA 1
ATOM 923 C C . GLU A 1 126 ? 2.785 40.323 -33.156 1.00 90.38 126 GLU A C 1
ATOM 925 O O . GLU A 1 126 ? 3.830 39.685 -33.284 1.00 90.38 126 GLU A O 1
ATOM 930 N N . GLN A 1 127 ? 2.727 41.435 -32.416 1.00 90.25 127 GLN A N 1
ATOM 931 C CA . GLN A 1 127 ? 3.873 41.968 -31.672 1.00 90.25 127 GLN A CA 1
ATOM 932 C C . GLN A 1 127 ? 4.387 40.961 -30.629 1.00 90.25 127 GLN A C 1
ATOM 934 O O . GLN A 1 127 ? 5.595 40.756 -30.490 1.00 90.25 127 GLN A O 1
ATOM 939 N N . ALA A 1 128 ? 3.482 40.271 -29.928 1.00 92.81 128 ALA A N 1
ATOM 940 C CA . ALA A 1 128 ? 3.856 39.250 -28.955 1.00 92.81 128 ALA A CA 1
ATOM 941 C C . ALA A 1 128 ? 4.440 37.982 -29.611 1.00 92.81 128 ALA A C 1
ATOM 943 O O . ALA A 1 128 ? 5.283 37.312 -29.008 1.00 92.81 128 ALA A O 1
ATOM 944 N N . ALA A 1 129 ? 4.005 37.617 -30.819 1.00 93.69 129 ALA A N 1
ATOM 945 C CA . ALA A 1 129 ? 4.590 36.513 -31.582 1.00 93.69 129 ALA A CA 1
ATOM 946 C C . ALA A 1 129 ? 6.003 36.866 -32.076 1.00 93.69 129 ALA A C 1
ATOM 948 O O . ALA A 1 129 ? 6.935 36.087 -31.868 1.00 93.69 129 ALA A O 1
ATOM 949 N N . ALA A 1 130 ? 6.186 38.074 -32.617 1.00 94.69 130 ALA A N 1
ATOM 950 C CA . ALA A 1 130 ? 7.485 38.571 -33.066 1.00 94.69 130 ALA A CA 1
ATOM 951 C C . ALA A 1 130 ? 8.521 38.610 -31.926 1.00 94.69 130 ALA A C 1
ATOM 953 O O . ALA A 1 130 ? 9.654 38.164 -32.097 1.00 94.69 130 ALA A O 1
ATOM 954 N N . GLN A 1 131 ? 8.119 39.046 -30.726 1.00 94.62 131 GLN A N 1
ATOM 955 C CA . GLN A 1 131 ? 9.010 39.090 -29.561 1.00 94.62 131 GLN A CA 1
ATOM 956 C C . GLN A 1 131 ? 9.427 37.690 -29.066 1.00 94.62 131 GLN A C 1
ATOM 958 O O . GLN A 1 131 ? 10.535 37.507 -28.563 1.00 94.62 131 GLN A O 1
ATOM 963 N N . ARG A 1 132 ? 8.563 36.674 -29.217 1.00 93.50 132 ARG A N 1
ATOM 964 C CA . ARG A 1 132 ? 8.918 35.275 -28.911 1.00 93.50 132 ARG A CA 1
ATOM 965 C C . ARG A 1 132 ? 9.904 34.709 -29.929 1.00 93.50 132 ARG A C 1
ATOM 967 O O . ARG A 1 132 ? 10.848 34.040 -29.520 1.00 93.50 132 ARG A O 1
ATOM 974 N N . ALA A 1 133 ? 9.702 35.001 -31.214 1.00 95.19 133 ALA A N 1
ATOM 975 C CA . ALA A 1 133 ? 10.600 34.566 -32.281 1.00 95.19 133 ALA A CA 1
ATOM 976 C C . ALA A 1 133 ? 12.009 35.162 -32.120 1.00 95.19 133 ALA A C 1
ATOM 978 O O . ALA A 1 133 ? 12.990 34.439 -32.263 1.00 95.19 133 ALA A O 1
ATOM 979 N N . GLN A 1 134 ? 12.117 36.437 -31.727 1.00 95.38 134 GLN A N 1
ATOM 980 C CA . GLN A 1 134 ? 13.410 37.067 -31.427 1.00 95.38 134 GLN A CA 1
ATOM 981 C C . GLN A 1 134 ? 14.127 36.387 -30.257 1.00 95.38 134 GLN A C 1
ATOM 983 O O . GLN A 1 134 ? 15.285 36.011 -30.392 1.00 95.38 134 GLN A O 1
ATOM 988 N N . ARG A 1 135 ? 13.428 36.120 -29.144 1.00 91.88 135 ARG A N 1
ATOM 989 C CA . ARG A 1 135 ? 14.021 35.410 -27.997 1.00 91.88 135 ARG A CA 1
ATOM 990 C C . ARG A 1 135 ? 14.506 34.006 -28.374 1.00 91.88 135 ARG A C 1
ATOM 992 O O . ARG A 1 135 ? 15.519 33.549 -27.862 1.00 91.88 135 ARG A O 1
ATOM 999 N N . GLN A 1 136 ? 13.788 33.308 -29.257 1.00 90.31 136 GLN A N 1
ATOM 1000 C CA . GLN A 1 136 ? 14.229 32.005 -29.765 1.00 90.31 136 GLN A CA 1
ATOM 1001 C C . GLN A 1 136 ? 15.505 32.130 -30.601 1.00 90.31 136 GLN A C 1
ATOM 1003 O O . GLN A 1 136 ? 16.410 31.324 -30.422 1.00 90.31 136 GLN A O 1
ATOM 1008 N N . GLN A 1 137 ? 15.601 33.143 -31.465 1.00 93.44 137 GLN A N 1
ATOM 1009 C CA . GLN A 1 137 ? 16.807 33.390 -32.258 1.00 93.44 137 GLN A CA 1
ATOM 1010 C C . GLN A 1 137 ? 18.004 33.740 -31.372 1.00 93.44 137 GLN A C 1
ATOM 1012 O O . GLN A 1 137 ? 19.055 33.141 -31.546 1.00 93.44 137 GLN A O 1
ATOM 1017 N N . GLU A 1 138 ? 17.832 34.587 -30.354 1.00 92.62 138 GLU A N 1
ATOM 1018 C CA . GLU A 1 138 ? 18.896 34.907 -29.389 1.00 92.62 138 GLU A CA 1
ATOM 1019 C C . GLU A 1 138 ? 19.392 33.663 -28.632 1.00 92.62 138 GLU A C 1
ATOM 1021 O O . GLU A 1 138 ? 20.587 33.513 -28.377 1.00 92.62 138 GLU A O 1
ATOM 1026 N N . LEU A 1 139 ? 18.486 32.747 -28.271 1.00 84.38 139 LEU A N 1
ATOM 1027 C CA . LEU A 1 139 ? 18.854 31.488 -27.620 1.00 84.38 139 LEU A CA 1
ATOM 1028 C C . LEU A 1 139 ? 19.606 30.551 -28.569 1.00 84.38 139 LEU A C 1
ATOM 1030 O O . LEU A 1 139 ? 20.559 29.905 -28.140 1.00 84.38 139 LEU A O 1
ATOM 1034 N N . LEU A 1 140 ? 19.199 30.490 -29.839 1.00 89.19 140 LEU A N 1
ATOM 1035 C CA . LEU A 1 140 ? 19.882 29.699 -30.861 1.00 89.19 140 LEU A CA 1
ATOM 1036 C C . LEU A 1 140 ? 21.264 30.275 -31.180 1.00 89.19 140 LEU A C 1
ATOM 1038 O O . LEU A 1 140 ? 22.235 29.528 -31.208 1.00 89.19 140 LEU A O 1
ATOM 1042 N N . GLU A 1 141 ? 21.384 31.591 -31.343 1.00 85.06 141 GLU A N 1
ATOM 1043 C CA . GLU A 1 141 ? 22.667 32.265 -31.553 1.00 85.06 141 GLU A CA 1
ATOM 1044 C C . GLU A 1 141 ? 23.601 32.058 -30.361 1.00 85.06 141 GLU A C 1
ATOM 1046 O O . GLU A 1 141 ? 24.759 31.700 -30.549 1.00 85.06 141 GLU A O 1
ATOM 1051 N N . ARG A 1 142 ? 23.099 32.167 -29.125 1.00 81.62 142 ARG A N 1
ATOM 1052 C CA . ARG A 1 142 ? 23.894 31.883 -27.922 1.00 81.62 142 ARG A CA 1
ATOM 1053 C C . ARG A 1 142 ? 24.306 30.412 -27.820 1.00 81.62 142 ARG A C 1
ATOM 1055 O O . ARG A 1 142 ? 25.389 30.123 -27.314 1.00 81.62 142 ARG A O 1
ATOM 1062 N N . ALA A 1 143 ? 23.463 29.488 -28.275 1.00 75.75 143 ALA A N 1
ATOM 1063 C CA . ALA A 1 143 ? 23.792 28.067 -28.323 1.00 75.75 143 ALA A CA 1
ATOM 1064 C C . ALA A 1 143 ? 24.868 27.756 -29.380 1.00 75.75 143 ALA A C 1
ATOM 1066 O O . ALA A 1 143 ? 25.672 26.856 -29.164 1.00 75.75 143 ALA A O 1
ATOM 1067 N N . ILE A 1 144 ? 24.906 28.512 -30.483 1.00 74.38 144 ILE A N 1
ATOM 1068 C CA . ILE A 1 144 ? 25.892 28.363 -31.566 1.00 74.38 144 ILE A CA 1
ATOM 1069 C C . ILE A 1 144 ? 27.219 29.068 -31.231 1.00 74.38 144 ILE A C 1
ATOM 1071 O O . ILE A 1 144 ? 28.280 28.551 -31.567 1.00 74.38 144 ILE A O 1
ATOM 1075 N N . ASP A 1 145 ? 27.177 30.223 -30.561 1.00 63.22 145 ASP A N 1
ATOM 1076 C CA . ASP A 1 145 ? 28.359 31.034 -30.223 1.00 63.22 145 ASP A CA 1
ATOM 1077 C C . ASP A 1 145 ? 29.050 30.592 -28.923 1.00 63.22 145 ASP A C 1
ATOM 1079 O O . ASP A 1 145 ? 30.127 31.079 -28.594 1.00 63.22 145 ASP A O 1
ATOM 1083 N N . THR A 1 146 ? 28.471 29.649 -28.169 1.00 49.78 146 THR A N 1
ATOM 1084 C CA . THR A 1 146 ? 29.172 29.067 -27.017 1.00 49.78 146 THR A CA 1
ATOM 1085 C C . THR A 1 146 ? 30.307 28.178 -27.540 1.00 49.78 146 THR A C 1
ATOM 1087 O O . THR A 1 146 ? 30.014 27.121 -28.102 1.00 49.78 146 THR A O 1
ATOM 1090 N N . PRO A 1 147 ? 31.595 28.545 -27.368 1.00 53.59 147 PRO A N 1
ATOM 1091 C CA . PRO A 1 147 ? 32.679 27.658 -27.752 1.00 53.59 147 PRO A CA 1
ATOM 1092 C C . PRO A 1 147 ? 32.589 26.394 -26.899 1.00 53.59 147 PRO A C 1
ATOM 1094 O O . PRO A 1 147 ? 32.540 26.457 -25.668 1.00 53.59 147 PRO A O 1
ATOM 1097 N N . GLU A 1 148 ? 32.552 25.256 -27.583 1.00 54.50 148 GLU A N 1
ATOM 1098 C CA . GLU A 1 148 ? 32.631 23.922 -27.004 1.00 54.50 148 GLU A CA 1
ATOM 1099 C C . GLU A 1 148 ? 33.800 23.884 -25.997 1.00 54.50 148 GLU A C 1
ATOM 1101 O O . GLU A 1 148 ? 34.949 24.139 -26.382 1.00 54.50 148 GLU A O 1
ATOM 1106 N N . PRO A 1 149 ? 33.553 23.659 -24.690 1.00 53.69 149 PRO A N 1
ATOM 1107 C CA . PRO A 1 149 ? 34.636 23.607 -23.729 1.00 53.69 149 PRO A CA 1
ATOM 1108 C C . PRO A 1 149 ? 35.465 22.361 -24.026 1.00 53.69 149 PRO A C 1
ATOM 1110 O O . PRO A 1 149 ? 35.015 21.229 -23.854 1.00 53.69 149 PRO A O 1
ATOM 1113 N N . VAL A 1 150 ? 36.694 22.592 -24.482 1.00 48.69 150 VAL A N 1
ATOM 1114 C CA . VAL A 1 150 ? 37.720 21.564 -24.634 1.00 48.69 150 VAL A CA 1
ATOM 1115 C C . VAL A 1 150 ? 37.826 20.789 -23.321 1.00 48.69 150 VAL A C 1
ATOM 1117 O O . VAL A 1 150 ? 38.010 21.372 -22.250 1.00 48.69 150 VAL A O 1
ATOM 1120 N N . ALA A 1 151 ? 37.678 19.472 -23.424 1.00 56.28 151 ALA A N 1
ATOM 1121 C CA . ALA A 1 151 ? 37.717 18.525 -22.327 1.00 56.28 151 ALA A CA 1
ATOM 1122 C C . ALA A 1 151 ? 38.921 18.735 -21.385 1.00 56.28 151 ALA A C 1
ATOM 1124 O O . ALA A 1 151 ? 40.077 18.673 -21.803 1.00 56.28 151 ALA A O 1
ATOM 1125 N N . ALA A 1 152 ? 38.640 18.882 -20.088 1.00 43.84 152 ALA A N 1
ATOM 1126 C CA . ALA A 1 152 ? 39.550 18.542 -18.997 1.00 43.84 152 ALA A CA 1
ATOM 1127 C C . ALA A 1 152 ? 38.722 17.965 -17.829 1.00 43.84 152 ALA A C 1
ATOM 1129 O O . ALA A 1 152 ? 37.639 18.482 -17.544 1.00 43.84 152 ALA A O 1
ATOM 1130 N N . PRO A 1 153 ? 39.175 16.877 -17.179 1.00 56.19 153 PRO A N 1
ATOM 1131 C CA . PRO A 1 153 ? 38.329 16.052 -16.332 1.00 56.19 153 PRO A CA 1
ATOM 1132 C C . PRO A 1 153 ? 38.212 16.672 -14.942 1.00 56.19 153 PRO A C 1
ATOM 1134 O O . PRO A 1 153 ? 39.192 16.788 -14.209 1.00 56.19 153 PRO A O 1
ATOM 1137 N N . VAL A 1 154 ? 36.997 17.030 -14.549 1.00 44.25 154 VAL A N 1
ATOM 1138 C CA . VAL A 1 154 ? 36.665 17.269 -13.146 1.00 44.25 154 VAL A CA 1
ATOM 1139 C C . VAL A 1 154 ? 35.323 16.628 -12.866 1.00 44.25 154 VAL A C 1
ATOM 1141 O O . VAL A 1 154 ? 34.309 16.937 -13.486 1.00 44.25 154 VAL A O 1
ATOM 1144 N N . ALA A 1 155 ? 35.383 15.672 -11.949 1.00 53.78 155 ALA A N 1
ATOM 1145 C CA . ALA A 1 155 ? 34.269 14.924 -11.425 1.00 53.78 155 ALA A CA 1
ATOM 1146 C C . ALA A 1 155 ? 33.174 15.856 -10.885 1.00 53.78 155 ALA A C 1
ATOM 1148 O O . ALA A 1 155 ? 33.395 16.628 -9.955 1.00 53.78 155 ALA A O 1
ATOM 1149 N N . ALA A 1 156 ? 31.978 15.708 -11.437 1.00 41.75 156 ALA A N 1
ATOM 1150 C CA . ALA A 1 156 ? 30.707 15.954 -10.775 1.00 41.75 156 ALA A CA 1
ATOM 1151 C C . ALA A 1 156 ? 29.756 14.855 -11.272 1.00 41.75 156 ALA A C 1
ATOM 1153 O O . ALA A 1 156 ? 29.859 14.466 -12.440 1.00 41.75 156 ALA A O 1
ATOM 1154 N N . PRO A 1 157 ? 28.913 14.277 -10.399 1.00 45.03 157 PRO A N 1
ATOM 1155 C CA . PRO A 1 157 ? 28.167 13.077 -10.728 1.00 45.03 157 PRO A CA 1
ATOM 1156 C C . PRO A 1 157 ? 27.238 13.398 -11.890 1.00 45.03 157 PRO A C 1
ATOM 1158 O O . PRO A 1 157 ? 26.444 14.338 -11.833 1.00 45.03 157 PRO A O 1
ATOM 1161 N N . ALA A 1 158 ? 27.363 12.613 -12.955 1.00 43.12 158 ALA A N 1
ATOM 1162 C CA . ALA A 1 158 ? 26.326 12.523 -13.953 1.00 43.12 158 ALA A CA 1
ATOM 1163 C C . ALA A 1 158 ? 25.038 12.161 -13.210 1.00 43.12 158 ALA A C 1
ATOM 1165 O O . A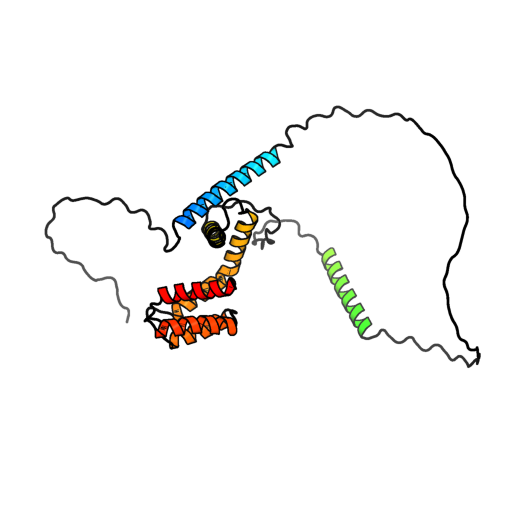LA A 1 158 ? 24.915 11.070 -12.652 1.00 43.12 158 ALA A O 1
ATOM 1166 N N . THR A 1 159 ? 24.088 13.090 -13.175 1.00 43.50 159 THR A N 1
ATOM 1167 C CA . THR A 1 159 ? 22.684 12.722 -13.047 1.00 43.50 159 THR A CA 1
ATOM 1168 C C . THR A 1 159 ? 22.431 11.827 -14.247 1.00 43.50 159 THR A C 1
ATOM 1170 O O . THR A 1 159 ? 22.382 12.306 -15.381 1.00 43.50 159 THR A O 1
ATOM 1173 N N . ALA A 1 160 ? 22.446 10.519 -14.006 1.00 46.12 160 ALA A N 1
ATOM 1174 C CA . ALA A 1 160 ? 22.185 9.526 -15.020 1.00 46.12 160 ALA A CA 1
ATOM 1175 C C . ALA A 1 160 ? 20.851 9.888 -15.675 1.00 46.12 160 ALA A C 1
ATOM 1177 O O . ALA A 1 160 ? 19.830 10.012 -14.995 1.00 46.12 160 ALA A O 1
ATOM 1178 N N . ALA A 1 161 ? 20.870 10.078 -16.993 1.00 46.75 161 ALA A N 1
ATOM 1179 C CA . ALA A 1 161 ? 19.678 9.844 -17.787 1.00 46.75 161 ALA A CA 1
ATOM 1180 C C . ALA A 1 161 ? 19.086 8.490 -17.342 1.00 46.75 161 ALA A C 1
ATOM 1182 O O . ALA A 1 161 ? 19.866 7.577 -17.038 1.00 46.75 161 ALA A O 1
ATOM 1183 N N . PRO A 1 162 ? 17.754 8.354 -17.224 1.00 47.78 162 PRO A N 1
ATOM 1184 C CA . PRO A 1 162 ? 17.175 7.094 -16.794 1.00 47.78 162 PRO A CA 1
ATOM 1185 C C . PRO A 1 162 ? 17.658 6.012 -17.762 1.00 47.78 162 PRO A C 1
ATOM 1187 O O . PRO A 1 162 ? 17.587 6.182 -18.977 1.00 47.78 162 PRO A O 1
ATOM 1190 N N . ALA A 1 163 ? 18.216 4.937 -17.212 1.00 51.28 163 ALA A N 1
ATOM 1191 C CA . ALA A 1 163 ? 18.681 3.762 -17.939 1.00 51.28 163 ALA A CA 1
ATOM 1192 C C . ALA A 1 163 ? 17.491 2.963 -18.515 1.00 51.28 163 ALA A C 1
ATOM 1194 O O . ALA A 1 163 ? 17.384 1.762 -18.298 1.00 51.28 163 ALA A O 1
ATOM 1195 N N . ASP A 1 164 ? 16.565 3.641 -19.193 1.00 55.78 164 ASP A N 1
ATOM 1196 C CA . ASP A 1 164 ? 15.238 3.134 -19.558 1.00 55.78 164 ASP A CA 1
ATOM 1197 C C . ASP A 1 164 ? 15.153 2.661 -21.018 1.00 55.78 164 ASP A C 1
ATOM 1199 O O . ASP A 1 164 ? 14.079 2.581 -21.599 1.00 55.78 164 ASP A O 1
ATOM 1203 N N . GLU A 1 165 ? 16.299 2.330 -21.618 1.00 55.12 165 GLU A N 1
ATOM 1204 C CA . GLU A 1 165 ? 16.376 1.664 -22.930 1.00 55.12 165 GLU A CA 1
ATOM 1205 C C . GLU A 1 165 ? 17.347 0.469 -22.938 1.00 55.12 165 GLU A C 1
ATOM 1207 O O . GLU A 1 165 ? 17.614 -0.123 -23.983 1.00 55.12 165 GLU A O 1
ATOM 1212 N N . ALA A 1 166 ? 17.884 0.074 -21.778 1.00 64.69 166 ALA A N 1
ATOM 1213 C CA . ALA A 1 166 ? 18.601 -1.190 -21.679 1.00 64.69 166 ALA A CA 1
ATOM 1214 C C . ALA A 1 166 ? 17.577 -2.330 -21.621 1.00 64.69 166 ALA A C 1
ATOM 1216 O O . ALA A 1 166 ? 16.661 -2.293 -20.801 1.00 64.69 166 ALA A O 1
ATOM 1217 N N . ALA A 1 167 ? 17.734 -3.344 -22.477 1.00 73.25 167 ALA A N 1
ATOM 1218 C CA . ALA A 1 167 ? 16.935 -4.564 -22.391 1.00 73.25 167 ALA A CA 1
ATOM 1219 C C . ALA A 1 167 ? 16.968 -5.111 -20.947 1.00 73.25 167 ALA A C 1
ATOM 1221 O O . ALA A 1 167 ? 18.048 -5.104 -20.338 1.00 73.25 167 ALA A O 1
ATOM 1222 N N . PRO A 1 168 ? 15.825 -5.559 -20.391 1.00 79.25 168 PRO A N 1
ATOM 1223 C CA . PRO A 1 168 ? 15.766 -6.052 -19.022 1.00 79.25 168 PRO A CA 1
ATOM 1224 C C . PRO A 1 168 ? 16.688 -7.260 -18.890 1.00 79.25 168 PRO A C 1
ATOM 1226 O O . PRO A 1 168 ? 16.567 -8.258 -19.598 1.00 79.25 168 PRO A O 1
ATOM 1229 N N . GLN A 1 169 ? 17.659 -7.144 -17.994 1.00 82.88 169 GLN A N 1
ATOM 1230 C CA . GLN A 1 169 ? 18.600 -8.208 -17.680 1.00 82.88 169 GLN A CA 1
ATOM 1231 C C . GLN A 1 169 ? 18.274 -8.737 -16.295 1.00 82.88 169 GLN A C 1
ATOM 1233 O O . GLN A 1 169 ? 17.969 -7.961 -15.389 1.00 82.88 169 GLN A O 1
ATOM 1238 N N . LEU A 1 170 ? 18.373 -10.054 -16.117 1.00 85.06 170 LEU A N 1
ATOM 1239 C CA . LEU A 1 170 ? 18.230 -10.636 -14.793 1.00 85.06 170 LEU A CA 1
ATOM 1240 C C . LEU A 1 170 ? 19.340 -10.094 -13.880 1.00 85.06 170 LEU A C 1
ATOM 1242 O O . LEU A 1 170 ? 20.529 -10.245 -14.173 1.00 85.06 170 LEU A O 1
ATOM 1246 N N . GLY A 1 171 ? 18.931 -9.441 -12.793 1.00 85.88 171 GLY A N 1
ATOM 1247 C CA . GLY A 1 171 ? 19.820 -8.957 -11.741 1.00 85.88 171 GLY A CA 1
ATOM 1248 C C . GLY A 1 171 ? 20.243 -10.061 -10.767 1.00 85.88 171 GLY A C 1
ATOM 1249 O O . GLY A 1 171 ? 20.182 -11.251 -11.071 1.00 85.88 171 GLY A O 1
ATOM 1250 N N . ALA A 1 172 ? 20.676 -9.662 -9.571 1.00 89.94 172 ALA A N 1
ATOM 1251 C CA . ALA A 1 172 ? 20.927 -10.598 -8.480 1.00 89.94 172 ALA A CA 1
ATOM 1252 C C . ALA A 1 172 ? 19.608 -11.127 -7.887 1.00 89.94 172 ALA A C 1
ATOM 1254 O O . ALA A 1 172 ? 18.555 -10.508 -8.024 1.00 89.94 172 ALA A O 1
ATOM 1255 N N . PHE A 1 173 ? 19.675 -12.259 -7.184 1.00 92.75 173 PHE A N 1
ATOM 1256 C CA . PHE A 1 173 ? 18.588 -12.695 -6.309 1.00 92.75 173 PHE A CA 1
ATOM 1257 C C . PHE A 1 173 ? 18.632 -11.863 -5.020 1.00 92.75 173 PHE A C 1
ATOM 1259 O O . PHE A 1 173 ? 19.350 -12.207 -4.080 1.00 92.75 173 PHE A O 1
ATOM 1266 N N . ASP A 1 174 ? 17.933 -10.734 -5.020 1.00 92.94 174 ASP A N 1
ATOM 1267 C CA . ASP A 1 174 ? 17.859 -9.779 -3.916 1.00 92.94 174 ASP A CA 1
ATOM 1268 C C . ASP A 1 174 ? 16.432 -9.674 -3.339 1.00 92.94 174 ASP A C 1
ATOM 1270 O O . ASP A 1 174 ? 15.521 -10.435 -3.695 1.00 92.94 174 ASP A O 1
ATOM 1274 N N . ASP A 1 175 ? 16.237 -8.742 -2.405 1.00 92.38 175 ASP A N 1
ATOM 1275 C CA . ASP A 1 175 ? 14.938 -8.506 -1.771 1.00 92.38 175 ASP A CA 1
ATOM 1276 C C . ASP A 1 175 ? 13.885 -8.010 -2.773 1.00 92.38 175 ASP A C 1
ATOM 1278 O O . ASP A 1 175 ? 12.697 -8.303 -2.608 1.00 92.38 175 ASP A O 1
ATOM 1282 N N . ASP A 1 176 ? 14.293 -7.266 -3.806 1.00 93.44 176 ASP A N 1
ATOM 1283 C CA . ASP A 1 176 ? 13.397 -6.750 -4.843 1.00 93.44 176 ASP A CA 1
ATOM 1284 C C . ASP A 1 176 ? 12.901 -7.886 -5.736 1.00 93.44 176 ASP A C 1
ATOM 1286 O O . ASP A 1 176 ? 11.698 -7.978 -6.003 1.00 93.44 176 ASP A O 1
ATOM 1290 N N . PHE A 1 177 ? 13.798 -8.791 -6.136 1.00 94.31 177 PHE A N 1
ATOM 1291 C CA . PHE A 1 177 ? 13.440 -10.005 -6.859 1.00 94.31 177 PHE A CA 1
ATOM 1292 C C . PHE A 1 177 ? 12.488 -10.871 -6.031 1.00 94.31 177 PHE A C 1
ATOM 1294 O O . PHE A 1 177 ? 11.445 -11.291 -6.529 1.00 94.31 177 PHE A O 1
ATOM 1301 N N . THR A 1 178 ? 12.826 -11.116 -4.762 1.00 95.19 178 THR A N 1
ATOM 1302 C CA . THR A 1 178 ? 12.038 -11.982 -3.871 1.00 95.19 178 THR A CA 1
ATOM 1303 C C . THR A 1 178 ? 10.612 -11.461 -3.709 1.00 95.19 178 THR A C 1
ATOM 1305 O O . THR A 1 178 ? 9.658 -12.218 -3.865 1.00 95.19 178 THR A O 1
ATOM 1308 N N . TRP A 1 179 ? 10.453 -10.157 -3.489 1.00 93.94 179 TRP A N 1
ATOM 1309 C CA . TRP A 1 179 ? 9.136 -9.527 -3.408 1.00 93.94 179 TRP A CA 1
ATOM 1310 C C . TRP A 1 179 ? 8.378 -9.559 -4.734 1.00 93.94 179 TRP A C 1
ATOM 1312 O O . TRP A 1 179 ? 7.187 -9.853 -4.750 1.00 93.94 179 TRP A O 1
ATOM 1322 N N . SER A 1 180 ? 9.053 -9.286 -5.854 1.00 94.75 180 SER A N 1
ATOM 1323 C CA . SER A 1 180 ? 8.418 -9.334 -7.179 1.00 94.75 180 SER A CA 1
ATOM 1324 C C . SER A 1 180 ? 7.898 -10.742 -7.471 1.00 94.75 180 SER A C 1
ATOM 1326 O O . SER A 1 180 ? 6.780 -10.916 -7.951 1.00 94.75 180 SER A O 1
ATOM 1328 N N . ALA A 1 181 ? 8.683 -11.755 -7.105 1.00 93.94 181 ALA A N 1
ATOM 1329 C CA . ALA A 1 181 ? 8.296 -13.148 -7.202 1.00 93.94 181 ALA A CA 1
ATOM 1330 C C . ALA A 1 181 ? 7.102 -13.487 -6.291 1.00 93.94 181 ALA A C 1
ATOM 1332 O O . ALA A 1 181 ? 6.142 -14.100 -6.751 1.00 93.94 181 ALA A O 1
ATOM 1333 N N . GLU A 1 182 ? 7.111 -13.040 -5.035 1.00 92.88 182 GLU A N 1
ATOM 1334 C CA . GLU A 1 182 ? 5.996 -13.229 -4.100 1.00 92.88 182 GLU A CA 1
ATOM 1335 C C . GLU A 1 182 ? 4.691 -12.618 -4.632 1.00 92.88 182 GLU A C 1
ATOM 1337 O O . GLU A 1 182 ? 3.644 -13.261 -4.596 1.00 92.88 182 GLU A O 1
ATOM 1342 N N . VAL A 1 183 ? 4.750 -11.406 -5.192 1.00 92.94 183 VAL A N 1
ATOM 1343 C CA . VAL A 1 183 ? 3.583 -10.735 -5.783 1.00 92.94 183 VAL A CA 1
ATOM 1344 C C . VAL A 1 183 ? 3.015 -11.545 -6.951 1.00 92.94 183 VAL A C 1
ATOM 1346 O O . VAL A 1 183 ? 1.805 -11.769 -7.003 1.00 92.94 183 VAL A O 1
ATOM 1349 N N . LEU A 1 184 ? 3.864 -12.029 -7.862 1.00 93.69 184 LEU A N 1
ATOM 1350 C CA . LEU A 1 184 ? 3.424 -12.846 -8.999 1.00 93.69 184 LEU A CA 1
ATOM 1351 C C . LEU A 1 184 ? 2.861 -14.202 -8.545 1.00 93.69 184 LEU A C 1
ATOM 1353 O O . LEU A 1 184 ? 1.831 -14.648 -9.059 1.00 93.69 184 LEU A O 1
ATOM 1357 N N . ALA A 1 185 ? 3.475 -14.830 -7.542 1.00 91.88 185 ALA A N 1
ATOM 1358 C CA . ALA A 1 185 ? 2.966 -16.058 -6.940 1.00 91.88 185 ALA A CA 1
ATOM 1359 C C . ALA A 1 185 ? 1.592 -15.835 -6.285 1.00 91.88 185 ALA A C 1
ATOM 1361 O O . ALA A 1 185 ? 0.664 -16.616 -6.500 1.00 91.88 185 ALA A O 1
ATOM 1362 N N . ALA A 1 186 ? 1.418 -14.730 -5.554 1.00 89.88 186 ALA A N 1
ATOM 1363 C CA . ALA A 1 186 ? 0.160 -14.358 -4.910 1.00 89.88 186 ALA A CA 1
ATOM 1364 C C . ALA A 1 186 ? -0.960 -14.013 -5.907 1.00 89.88 186 ALA A C 1
ATOM 1366 O O . ALA A 1 186 ? -2.136 -14.091 -5.543 1.00 89.88 186 ALA A O 1
ATOM 1367 N N . GLN A 1 187 ? -0.609 -13.651 -7.146 1.00 89.00 187 GLN A N 1
ATOM 1368 C CA . GLN A 1 187 ? -1.528 -13.496 -8.280 1.00 89.00 187 GLN A CA 1
ATOM 1369 C C . GLN A 1 187 ? -1.871 -14.832 -8.965 1.00 89.00 187 GLN A C 1
ATOM 1371 O O . GLN A 1 187 ? -2.643 -14.855 -9.923 1.00 89.00 187 GLN A O 1
ATOM 1376 N N . GLY A 1 188 ? -1.304 -15.950 -8.502 1.00 89.44 188 GLY A N 1
ATOM 1377 C CA . GLY A 1 188 ? -1.517 -17.273 -9.084 1.00 89.44 188 GLY A CA 1
ATOM 1378 C C . GLY A 1 188 ? -0.783 -17.492 -10.408 1.00 89.44 188 GLY A C 1
ATOM 1379 O O . GLY A 1 188 ? -1.163 -18.387 -11.166 1.00 89.44 188 GLY A O 1
ATOM 1380 N N . ARG A 1 189 ? 0.250 -16.691 -10.715 1.00 91.00 189 ARG A N 1
ATOM 1381 C CA . ARG A 1 189 ? 1.085 -16.916 -11.901 1.00 91.00 189 ARG A CA 1
ATOM 1382 C C . ARG A 1 189 ? 1.816 -18.246 -11.785 1.00 91.00 189 ARG A C 1
ATOM 1384 O O . ARG A 1 189 ? 2.330 -18.611 -10.728 1.00 91.00 189 ARG A O 1
ATOM 1391 N N . GLN A 1 190 ? 1.889 -18.965 -12.898 1.00 88.62 190 GLN A N 1
ATOM 1392 C CA . GLN A 1 190 ? 2.732 -20.151 -12.986 1.00 88.62 190 GLN A CA 1
ATOM 1393 C C . GLN A 1 190 ? 4.180 -19.734 -13.273 1.00 88.62 190 GLN A C 1
ATOM 1395 O O . GLN A 1 190 ? 4.419 -18.697 -13.893 1.00 88.62 190 GLN A O 1
ATOM 1400 N N . LEU A 1 191 ? 5.149 -20.560 -12.864 1.00 87.69 191 LEU A N 1
ATOM 1401 C CA . LEU A 1 191 ? 6.581 -20.304 -13.086 1.00 87.69 191 LEU A CA 1
ATOM 1402 C C . LEU A 1 191 ? 6.926 -20.093 -14.566 1.00 87.69 191 LEU A C 1
ATOM 1404 O O . LEU A 1 191 ? 7.949 -19.494 -14.885 1.00 87.69 191 LEU A O 1
ATOM 1408 N N . ASP A 1 192 ? 6.093 -20.602 -15.473 1.00 87.44 192 ASP A N 1
ATOM 1409 C CA . ASP A 1 192 ? 6.262 -20.493 -16.912 1.00 87.44 192 ASP A CA 1
ATOM 1410 C C . ASP A 1 192 ? 5.701 -19.260 -17.587 1.00 87.44 192 ASP A C 1
ATOM 1412 O O . ASP A 1 192 ? 6.045 -19.006 -18.741 1.00 87.44 192 ASP A O 1
ATOM 1416 N N . GLN A 1 193 ? 4.929 -18.475 -16.853 1.00 89.81 193 GLN A N 1
ATOM 1417 C CA . GLN A 1 193 ? 4.273 -17.281 -17.365 1.00 89.81 193 GLN A CA 1
ATOM 1418 C C . GLN A 1 193 ? 5.005 -15.992 -16.989 1.00 89.81 193 GLN A C 1
ATOM 1420 O O . GLN A 1 193 ? 4.610 -14.933 -17.456 1.00 89.81 193 GLN A O 1
ATOM 1425 N N . ILE A 1 194 ? 6.038 -16.081 -16.151 1.00 91.25 194 ILE A N 1
ATOM 1426 C CA . ILE A 1 194 ? 6.789 -14.933 -15.643 1.00 91.25 194 ILE A CA 1
ATOM 1427 C C . ILE A 1 194 ? 7.842 -14.524 -16.662 1.00 91.25 194 ILE A C 1
ATOM 1429 O O . ILE A 1 194 ? 8.629 -15.368 -17.106 1.00 91.25 194 ILE A O 1
ATOM 1433 N N . SER A 1 195 ? 7.906 -13.232 -16.964 1.00 91.56 195 SER A N 1
ATOM 1434 C CA . SER A 1 195 ? 8.970 -12.665 -17.789 1.00 91.56 195 SER A CA 1
ATOM 1435 C C . SER A 1 195 ? 9.964 -11.813 -16.986 1.00 91.56 195 SER A C 1
ATOM 1437 O O . SER A 1 195 ? 9.684 -11.365 -15.870 1.00 91.56 195 SER A O 1
ATOM 1439 N N . LEU A 1 196 ? 11.156 -11.590 -17.553 1.00 91.38 196 LEU A N 1
ATOM 1440 C CA . LEU A 1 196 ? 12.171 -10.707 -16.962 1.00 91.38 196 LEU A CA 1
ATOM 1441 C C . LEU A 1 196 ? 11.674 -9.259 -16.873 1.00 91.38 196 LEU A C 1
ATOM 1443 O O . LEU A 1 196 ? 11.959 -8.566 -15.899 1.00 91.38 196 LEU A O 1
ATOM 1447 N N . GLU A 1 197 ? 10.899 -8.826 -17.867 1.00 91.81 197 GLU A N 1
ATOM 1448 C CA . GLU A 1 197 ? 10.265 -7.509 -17.936 1.00 91.81 197 GLU A CA 1
ATOM 1449 C C . GLU A 1 197 ? 9.326 -7.290 -16.744 1.00 91.81 197 GLU A C 1
ATOM 1451 O O . GLU A 1 197 ? 9.352 -6.222 -16.137 1.00 91.81 197 GLU A O 1
ATOM 1456 N N . GLU A 1 198 ? 8.504 -8.291 -16.401 1.00 92.38 198 GLU A N 1
ATOM 1457 C CA . GLU A 1 198 ? 7.564 -8.209 -15.277 1.00 92.38 198 GLU A CA 1
ATOM 1458 C C . GLU A 1 198 ? 8.310 -8.067 -13.943 1.00 92.38 198 GLU A C 1
ATOM 1460 O O . GLU A 1 198 ? 7.953 -7.214 -13.128 1.00 92.38 198 GLU A O 1
ATOM 1465 N N . ILE A 1 199 ? 9.372 -8.853 -13.734 1.00 93.50 199 ILE A N 1
ATOM 1466 C CA . ILE A 1 199 ? 10.200 -8.787 -12.521 1.00 93.50 199 ILE A CA 1
ATOM 1467 C C . ILE A 1 199 ? 10.907 -7.431 -12.401 1.00 93.50 199 ILE A C 1
ATOM 1469 O O . ILE A 1 199 ? 10.874 -6.816 -11.333 1.00 93.50 199 ILE A O 1
ATOM 1473 N N . ASP A 1 200 ? 11.524 -6.936 -13.477 1.00 92.56 200 ASP A N 1
ATOM 1474 C CA . ASP A 1 200 ? 12.205 -5.638 -13.451 1.00 92.56 200 ASP A CA 1
ATOM 1475 C C . ASP A 1 200 ? 11.216 -4.482 -13.239 1.00 92.56 200 ASP A C 1
ATOM 1477 O O . ASP A 1 200 ? 11.452 -3.592 -12.417 1.00 92.56 200 ASP A O 1
ATOM 1481 N N . TRP A 1 201 ? 10.070 -4.510 -13.926 1.00 94.31 201 TRP A N 1
ATOM 1482 C CA . TRP A 1 201 ? 9.017 -3.513 -13.749 1.00 94.31 201 TRP A CA 1
ATOM 1483 C C . TRP A 1 201 ? 8.503 -3.475 -12.304 1.00 94.31 201 TRP A C 1
ATOM 1485 O O . TRP A 1 201 ? 8.414 -2.389 -11.727 1.00 94.31 201 TRP A O 1
ATOM 1495 N N . LEU A 1 202 ? 8.240 -4.634 -11.691 1.00 95.19 202 LEU A N 1
ATOM 1496 C CA . LEU A 1 202 ? 7.834 -4.729 -10.287 1.00 95.19 202 LEU A CA 1
ATOM 1497 C C . LEU A 1 202 ? 8.919 -4.190 -9.344 1.00 95.19 202 LEU A C 1
ATOM 1499 O O . LEU A 1 202 ? 8.620 -3.367 -8.475 1.00 95.19 202 LEU A O 1
ATOM 1503 N N . GLY A 1 203 ? 10.184 -4.563 -9.545 1.00 93.81 203 GLY A N 1
ATOM 1504 C CA . GLY A 1 203 ? 11.295 -4.034 -8.752 1.00 93.81 203 GLY A CA 1
ATOM 1505 C C . GLY A 1 203 ? 11.407 -2.508 -8.848 1.00 93.81 203 GLY A C 1
ATOM 1506 O O . GLY A 1 203 ? 11.552 -1.817 -7.836 1.00 93.81 203 GLY A O 1
ATOM 1507 N N . ARG A 1 204 ? 11.273 -1.943 -10.055 1.00 93.06 204 ARG A N 1
ATO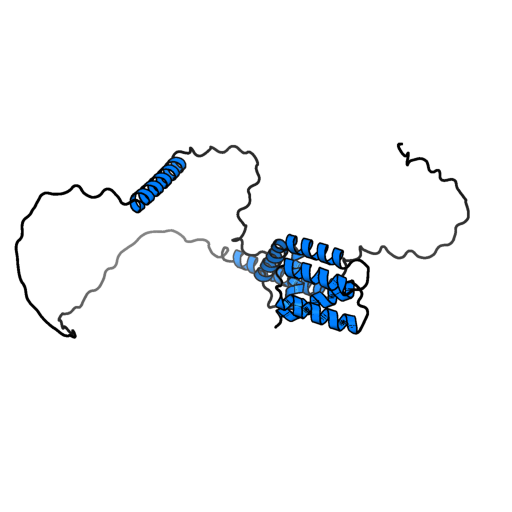M 1508 C CA . ARG A 1 204 ? 11.257 -0.484 -10.262 1.00 93.06 204 ARG A CA 1
ATOM 1509 C C . ARG A 1 204 ? 10.061 0.177 -9.583 1.00 93.06 204 ARG A C 1
ATOM 1511 O O . ARG A 1 204 ? 10.241 1.216 -8.946 1.00 93.06 204 ARG A O 1
ATOM 1518 N N . LEU A 1 205 ? 8.878 -0.431 -9.666 1.00 95.12 205 LEU A N 1
ATOM 1519 C CA . LEU A 1 205 ? 7.674 0.050 -8.992 1.00 95.12 205 LEU A CA 1
ATOM 1520 C C . LEU A 1 205 ? 7.876 0.109 -7.473 1.00 95.12 205 LEU A C 1
ATOM 1522 O O . LEU A 1 205 ? 7.647 1.158 -6.869 1.00 95.12 205 LEU A O 1
ATOM 1526 N N . ARG A 1 206 ? 8.381 -0.970 -6.861 1.00 93.56 206 ARG A N 1
ATOM 1527 C CA . ARG A 1 206 ? 8.672 -1.015 -5.421 1.00 93.56 206 ARG A CA 1
ATOM 1528 C C . ARG A 1 206 ? 9.636 0.090 -5.008 1.00 93.56 206 ARG A C 1
ATOM 1530 O O . ARG A 1 206 ? 9.321 0.862 -4.104 1.00 93.56 206 ARG A O 1
ATOM 1537 N N . ARG A 1 207 ? 10.773 0.211 -5.700 1.00 94.38 207 ARG A N 1
ATOM 1538 C CA . ARG A 1 207 ? 11.781 1.243 -5.411 1.00 94.38 207 ARG A CA 1
ATOM 1539 C C . ARG A 1 207 ? 11.213 2.656 -5.553 1.00 94.38 207 ARG A C 1
ATOM 1541 O O . ARG A 1 207 ? 11.487 3.511 -4.714 1.00 94.38 207 ARG A O 1
ATOM 1548 N N . GLY A 1 208 ? 10.386 2.895 -6.573 1.00 95.56 208 GLY A N 1
ATOM 1549 C CA . GLY A 1 208 ? 9.707 4.177 -6.777 1.00 95.56 208 GLY A CA 1
ATOM 1550 C C . GLY A 1 208 ? 8.728 4.531 -5.652 1.00 95.56 208 GLY A C 1
ATOM 1551 O O . GLY A 1 208 ? 8.570 5.704 -5.316 1.00 95.56 208 GLY A O 1
ATOM 1552 N N . MET A 1 209 ? 8.111 3.523 -5.032 1.00 95.12 209 MET A N 1
ATOM 1553 C CA . MET A 1 209 ? 7.133 3.687 -3.953 1.00 95.12 209 MET A CA 1
ATOM 1554 C C . MET A 1 209 ? 7.736 3.625 -2.542 1.00 95.12 209 MET A C 1
ATOM 1556 O O . MET A 1 209 ? 7.017 3.887 -1.575 1.00 95.12 209 MET A O 1
ATOM 1560 N N . GLU A 1 210 ? 9.031 3.326 -2.394 1.00 95.06 210 GLU A N 1
ATOM 1561 C CA . GLU A 1 210 ? 9.648 3.020 -1.094 1.00 95.06 210 GLU A CA 1
ATOM 1562 C C . GLU A 1 210 ? 9.458 4.146 -0.070 1.00 95.06 210 GLU A C 1
ATOM 1564 O O . GLU A 1 210 ? 9.084 3.896 1.072 1.00 95.06 210 GLU A O 1
ATOM 1569 N N . LYS A 1 211 ? 9.615 5.410 -0.484 1.00 94.69 211 LYS A N 1
ATOM 1570 C CA . LYS A 1 211 ? 9.460 6.558 0.422 1.00 94.69 211 LYS A CA 1
ATOM 1571 C C . LYS A 1 211 ? 8.040 6.682 0.980 1.00 94.69 211 LYS A C 1
ATOM 1573 O O . LYS A 1 211 ? 7.869 6.924 2.175 1.00 94.69 211 LYS A O 1
ATOM 1578 N N . THR A 1 212 ? 7.032 6.532 0.123 1.00 93.31 212 THR A N 1
ATOM 1579 C CA . THR A 1 212 ? 5.622 6.596 0.530 1.00 93.31 212 THR A CA 1
ATOM 1580 C C . THR A 1 212 ? 5.270 5.395 1.394 1.00 93.31 212 THR A C 1
ATOM 1582 O O . THR A 1 212 ? 4.657 5.563 2.444 1.00 93.31 212 THR A O 1
ATOM 1585 N N . ARG A 1 213 ? 5.723 4.198 1.002 1.00 93.75 213 ARG A N 1
ATOM 1586 C CA . ARG A 1 213 ? 5.535 2.960 1.762 1.00 93.75 213 ARG A CA 1
ATOM 1587 C C . ARG A 1 213 ? 6.114 3.083 3.167 1.00 93.75 213 ARG A C 1
ATOM 1589 O O . ARG A 1 213 ? 5.398 2.836 4.130 1.00 93.75 213 ARG A O 1
ATOM 1596 N N . GLN A 1 214 ? 7.375 3.490 3.291 1.00 94.88 214 GLN A N 1
ATOM 1597 C CA . GLN A 1 214 ? 8.037 3.639 4.583 1.00 94.88 214 GLN A CA 1
ATOM 1598 C C . GLN A 1 214 ? 7.311 4.670 5.452 1.00 94.88 214 GLN A C 1
ATOM 1600 O O . GLN A 1 214 ? 6.972 4.371 6.592 1.00 94.88 214 GLN A O 1
ATOM 1605 N N . GLY A 1 215 ? 7.000 5.851 4.905 1.00 94.94 215 GLY A N 1
ATOM 1606 C CA . GLY A 1 215 ? 6.291 6.893 5.648 1.00 94.94 215 GLY A CA 1
ATOM 1607 C C . GLY A 1 215 ? 4.887 6.478 6.097 1.00 94.94 215 GLY A C 1
ATOM 1608 O O . GLY A 1 215 ? 4.477 6.829 7.202 1.00 94.94 215 GLY A O 1
ATOM 1609 N N . PHE A 1 216 ? 4.159 5.731 5.265 1.00 94.75 216 PHE A N 1
ATOM 1610 C CA . PHE A 1 216 ? 2.840 5.202 5.605 1.00 94.75 216 PHE A CA 1
ATOM 1611 C C . PHE A 1 216 ? 2.926 4.125 6.690 1.00 94.75 216 PHE A C 1
ATOM 1613 O O . PHE A 1 216 ? 2.207 4.208 7.677 1.00 94.75 216 PHE A O 1
ATOM 1620 N N . VAL A 1 217 ? 3.831 3.150 6.544 1.00 93.75 217 VAL A N 1
ATOM 1621 C CA . VAL A 1 217 ? 4.006 2.063 7.520 1.00 93.75 217 VAL A CA 1
ATOM 1622 C C . VAL A 1 217 ? 4.464 2.602 8.873 1.00 93.75 217 VAL A C 1
ATOM 1624 O O . VAL A 1 217 ? 3.949 2.163 9.892 1.00 93.75 217 VAL A O 1
ATOM 1627 N N . THR A 1 218 ? 5.378 3.576 8.907 1.00 94.62 218 THR A N 1
ATOM 1628 C CA . THR A 1 218 ? 5.800 4.201 10.168 1.00 94.62 218 THR A CA 1
ATOM 1629 C C . THR A 1 218 ? 4.626 4.874 10.876 1.00 94.62 218 THR A C 1
ATOM 1631 O O . THR A 1 218 ? 4.373 4.553 12.029 1.00 94.62 218 THR A O 1
ATOM 1634 N N . GLN A 1 219 ? 3.857 5.721 10.181 1.00 94.19 219 GLN A N 1
ATOM 1635 C CA . GLN A 1 219 ? 2.672 6.364 10.769 1.00 94.19 219 GLN A CA 1
ATOM 1636 C C . GLN A 1 219 ? 1.610 5.343 11.199 1.00 94.19 219 GLN A C 1
ATOM 1638 O O . GLN A 1 219 ? 0.953 5.523 12.218 1.00 94.19 219 GLN A O 1
ATOM 1643 N N . LEU A 1 220 ? 1.446 4.257 10.438 1.00 93.81 220 LEU A N 1
ATOM 1644 C CA . LEU A 1 220 ? 0.519 3.183 10.778 1.00 93.81 220 LEU A CA 1
ATOM 1645 C C . LEU A 1 220 ? 0.908 2.505 12.097 1.00 93.81 220 LEU A C 1
ATOM 1647 O O . LEU A 1 220 ? 0.054 2.317 12.956 1.00 93.81 220 LEU A O 1
ATOM 1651 N N . LEU A 1 221 ? 2.186 2.157 12.260 1.00 92.94 221 LEU A N 1
ATOM 1652 C CA . LEU A 1 221 ? 2.696 1.528 13.481 1.00 92.94 221 LEU A CA 1
ATOM 1653 C C . LEU A 1 221 ? 2.650 2.487 14.679 1.00 92.94 221 LEU A C 1
ATOM 1655 O O . LEU A 1 221 ? 2.308 2.065 15.777 1.00 92.94 221 LEU A O 1
ATOM 1659 N N . GLU A 1 222 ? 2.944 3.772 14.466 1.00 92.19 222 GLU A N 1
ATOM 1660 C CA . GLU A 1 222 ? 2.842 4.809 15.502 1.00 92.19 222 GLU A CA 1
ATOM 1661 C C . GLU A 1 222 ? 1.400 4.999 15.996 1.00 92.19 222 GLU A C 1
ATOM 1663 O O . GLU A 1 222 ? 1.194 5.149 17.198 1.00 92.19 222 GLU A O 1
ATOM 1668 N N . ASN A 1 223 ? 0.412 4.964 15.094 1.00 90.31 223 ASN A N 1
ATOM 1669 C CA . ASN A 1 223 ? -1.001 5.119 15.451 1.00 90.31 223 ASN A CA 1
ATOM 1670 C C . ASN A 1 223 ? -1.577 3.887 16.162 1.00 90.31 223 ASN A C 1
ATOM 1672 O O . ASN A 1 223 ? -2.441 4.035 17.020 1.00 90.31 223 ASN A O 1
ATOM 1676 N N . LEU A 1 224 ? -1.141 2.677 15.792 1.00 89.31 224 LEU A N 1
ATOM 1677 C CA . LEU A 1 224 ? -1.617 1.448 16.436 1.00 89.31 224 LEU A CA 1
ATOM 1678 C C . LEU A 1 224 ? -1.001 1.239 17.821 1.00 89.31 224 LEU A C 1
ATOM 1680 O O . LEU A 1 224 ? -1.696 0.778 18.721 1.00 89.31 224 LEU A O 1
ATOM 1684 N N . GLY A 1 225 ? 0.279 1.577 17.993 1.00 86.62 225 GLY A N 1
ATOM 1685 C CA . GLY A 1 225 ? 0.994 1.340 19.245 1.00 86.62 225 GLY A CA 1
ATOM 1686 C C . GLY A 1 225 ? 1.023 -0.140 19.651 1.00 86.62 225 GLY A C 1
ATOM 1687 O O . GLY A 1 225 ? 0.929 -1.036 18.811 1.00 86.62 225 GLY A O 1
ATOM 1688 N N . ASP A 1 226 ? 1.172 -0.375 20.956 1.00 86.12 226 ASP A N 1
ATOM 1689 C CA . ASP A 1 226 ? 1.185 -1.714 21.565 1.00 86.12 226 ASP A CA 1
ATOM 1690 C C . ASP A 1 226 ? -0.185 -2.117 22.152 1.00 86.12 226 ASP A C 1
ATOM 1692 O O . ASP A 1 226 ? -0.356 -3.245 22.614 1.00 86.12 226 ASP A O 1
ATOM 1696 N N . ASP A 1 227 ? -1.154 -1.197 22.164 1.00 86.75 227 ASP A N 1
ATOM 1697 C CA . ASP A 1 227 ? -2.468 -1.403 22.773 1.00 86.75 227 ASP A CA 1
ATOM 1698 C C . ASP A 1 227 ? -3.468 -2.003 21.765 1.00 86.75 227 ASP A C 1
ATOM 1700 O O . ASP A 1 227 ? -3.421 -1.674 20.578 1.00 86.75 227 ASP A O 1
ATOM 1704 N N . PRO A 1 228 ? -4.425 -2.845 22.204 1.00 88.75 228 PRO A N 1
ATOM 1705 C CA . PRO A 1 228 ? -5.466 -3.377 21.327 1.00 88.75 228 PRO A CA 1
ATOM 1706 C C . PRO A 1 228 ? -6.244 -2.282 20.592 1.00 88.75 228 PRO A C 1
ATOM 1708 O O . PRO A 1 228 ? -6.444 -1.187 21.119 1.00 88.75 228 PRO A O 1
ATOM 1711 N N . LEU A 1 229 ? -6.748 -2.597 19.394 1.00 90.81 229 LEU A N 1
ATOM 1712 C CA . LEU A 1 229 ? -7.479 -1.634 18.566 1.00 90.81 229 LEU A CA 1
ATOM 1713 C C . LEU A 1 229 ? -8.681 -1.056 19.330 1.00 90.81 229 LEU A C 1
ATOM 1715 O O . LEU A 1 229 ? -9.556 -1.797 19.773 1.00 90.81 229 LEU A O 1
ATOM 1719 N N . THR A 1 230 ? -8.760 0.272 19.423 1.00 92.06 230 THR A N 1
ATOM 1720 C CA . THR A 1 230 ? -9.905 0.994 20.001 1.00 92.06 230 THR A CA 1
ATOM 1721 C C . THR A 1 230 ? -10.589 1.869 18.947 1.00 92.06 230 THR A C 1
ATOM 1723 O O . THR A 1 230 ? -9.977 2.178 17.923 1.00 92.06 230 THR A O 1
ATOM 1726 N N . PRO A 1 231 ? -11.848 2.300 19.157 1.00 91.19 231 PRO A N 1
ATOM 1727 C CA . PRO A 1 231 ? -12.535 3.198 18.226 1.00 91.19 231 PRO A CA 1
ATOM 1728 C C . PRO A 1 231 ? -11.750 4.478 17.915 1.00 91.19 231 PRO A C 1
ATOM 1730 O O . PRO A 1 231 ? -11.768 4.937 16.781 1.00 91.19 231 PRO A O 1
ATOM 1733 N N . GLU A 1 232 ? -11.016 5.011 18.890 1.00 92.06 232 GLU A N 1
ATOM 1734 C CA . GLU A 1 232 ? -10.164 6.190 18.722 1.00 92.06 232 GLU A CA 1
ATOM 1735 C C . GLU A 1 232 ? -9.010 5.918 17.743 1.00 92.06 232 GLU A C 1
ATOM 1737 O O . GLU A 1 232 ? -8.763 6.723 16.848 1.00 92.06 232 GLU A O 1
ATOM 1742 N N . VAL A 1 233 ? -8.366 4.745 17.837 1.00 93.44 233 VAL A N 1
ATOM 1743 C CA . VAL A 1 233 ? -7.327 4.318 16.879 1.00 93.44 233 VAL A CA 1
ATOM 1744 C C . VAL A 1 233 ? -7.906 4.192 15.467 1.00 93.44 233 VAL A C 1
ATOM 1746 O O . VAL A 1 233 ? -7.231 4.507 14.488 1.00 93.44 233 VAL A O 1
ATOM 1749 N N . LEU A 1 234 ? -9.166 3.760 15.327 1.00 94.00 234 LEU A N 1
ATOM 1750 C CA . LEU A 1 234 ? -9.820 3.694 14.017 1.00 94.00 234 LEU A CA 1
ATOM 1751 C C . LEU A 1 234 ? -10.038 5.081 13.391 1.00 94.00 234 LEU A C 1
ATOM 1753 O O . LEU A 1 234 ? -9.923 5.200 12.172 1.00 94.00 234 LEU A O 1
ATOM 1757 N N . ASP A 1 235 ? -10.312 6.115 14.185 1.00 94.88 235 ASP A N 1
ATOM 1758 C CA . ASP A 1 235 ? -10.461 7.488 13.683 1.00 94.88 235 ASP A CA 1
ATOM 1759 C C . ASP A 1 235 ? -9.103 8.066 13.218 1.00 94.88 235 ASP A C 1
ATOM 1761 O O . ASP A 1 235 ? -9.005 8.742 12.184 1.00 94.88 235 ASP A O 1
ATOM 1765 N N . ASP A 1 236 ? -8.018 7.736 13.925 1.00 94.94 236 ASP A N 1
ATOM 1766 C CA . ASP A 1 236 ? -6.654 8.079 13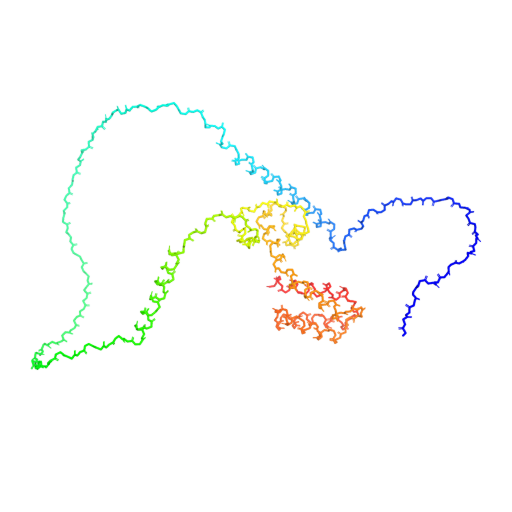.501 1.00 94.94 236 ASP A CA 1
ATOM 1767 C C . ASP A 1 236 ? -6.251 7.320 12.223 1.00 94.94 236 ASP A C 1
ATOM 1769 O O . ASP A 1 236 ? -5.630 7.889 11.313 1.00 94.94 236 ASP A O 1
ATOM 1773 N N . LEU A 1 237 ? -6.658 6.051 12.100 1.00 95.44 237 LEU A N 1
ATOM 1774 C CA . LEU A 1 237 ? -6.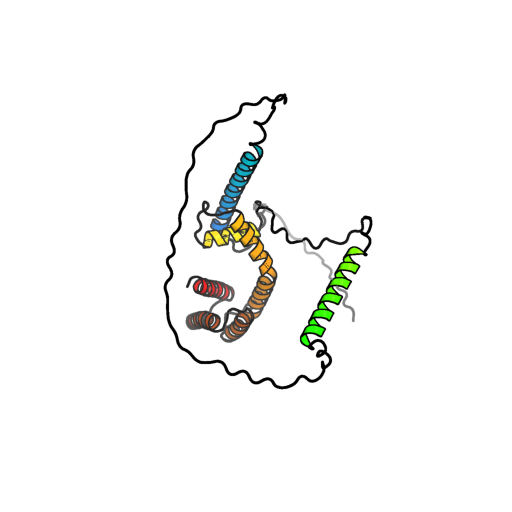512 5.262 10.874 1.00 95.44 237 LEU A CA 1
ATOM 1775 C C . LEU A 1 237 ? -7.304 5.851 9.704 1.00 95.44 237 LEU A C 1
ATOM 1777 O O . LEU A 1 237 ? -6.792 5.870 8.585 1.00 95.44 237 LEU A O 1
ATOM 1781 N N . GLU A 1 238 ? -8.515 6.356 9.938 1.00 96.12 238 GLU A N 1
ATOM 1782 C CA . GLU A 1 238 ? -9.311 7.050 8.921 1.00 96.12 238 GLU A CA 1
ATOM 1783 C C . GLU A 1 238 ? -8.546 8.237 8.350 1.00 96.12 238 GLU A C 1
ATOM 1785 O O . GLU A 1 238 ? -8.344 8.347 7.137 1.00 96.12 238 GLU A O 1
ATOM 1790 N N . THR A 1 239 ? -8.041 9.085 9.243 1.00 96.56 239 THR A N 1
ATOM 1791 C CA . THR A 1 239 ? -7.255 10.262 8.876 1.00 96.56 239 THR A CA 1
ATOM 1792 C C . THR A 1 239 ? -6.006 9.866 8.085 1.00 96.56 239 THR A C 1
ATOM 1794 O O . THR A 1 239 ? -5.691 10.486 7.063 1.00 96.56 239 THR A O 1
ATOM 1797 N N . LEU A 1 240 ? -5.311 8.808 8.517 1.00 95.81 240 LEU A N 1
ATOM 1798 C CA . LEU A 1 240 ? -4.129 8.282 7.839 1.00 95.81 240 LEU A CA 1
ATOM 1799 C C . LEU A 1 240 ? -4.449 7.775 6.423 1.00 95.81 240 LEU A C 1
ATOM 1801 O O . LEU A 1 240 ? -3.744 8.129 5.476 1.00 95.81 240 LEU A O 1
ATOM 1805 N N . LEU A 1 241 ? -5.508 6.977 6.261 1.00 95.50 241 LEU A N 1
ATOM 1806 C CA . LEU A 1 241 ? -5.912 6.408 4.970 1.00 95.50 241 LEU A CA 1
ATOM 1807 C C . LEU A 1 241 ? -6.381 7.492 3.992 1.00 95.50 241 LEU A C 1
ATOM 1809 O O . LEU A 1 241 ? -6.012 7.467 2.818 1.00 95.50 241 LEU A O 1
ATOM 1813 N N . LEU A 1 242 ? -7.136 8.486 4.466 1.00 96.19 242 LEU A N 1
ATOM 1814 C CA . LEU A 1 242 ? -7.548 9.625 3.642 1.00 96.19 242 LEU A CA 1
ATOM 1815 C C . LEU A 1 242 ? -6.352 10.463 3.178 1.00 96.19 242 LEU A C 1
ATOM 1817 O O . LEU A 1 242 ? -6.318 10.896 2.028 1.00 96.19 242 LEU A O 1
ATOM 1821 N N . ARG A 1 243 ? -5.348 10.658 4.042 1.00 95.38 243 ARG A N 1
ATOM 1822 C CA . ARG A 1 243 ? -4.099 11.347 3.686 1.00 95.38 243 ARG A CA 1
ATOM 1823 C C . ARG A 1 243 ? -3.256 10.562 2.676 1.00 95.38 243 ARG A C 1
ATOM 1825 O O . ARG A 1 243 ? -2.500 11.175 1.930 1.00 95.38 243 ARG A O 1
ATOM 1832 N N . ALA A 1 244 ? -3.365 9.236 2.671 1.00 94.75 244 ALA A N 1
ATOM 1833 C CA . ALA A 1 244 ? -2.647 8.342 1.766 1.00 94.75 244 ALA A CA 1
ATOM 1834 C C . ALA A 1 244 ? -3.337 8.158 0.399 1.00 94.75 244 ALA A C 1
ATOM 1836 O O . ALA A 1 244 ? -3.019 7.212 -0.316 1.00 94.75 244 ALA A O 1
ATOM 1837 N N . ASP A 1 245 ? -4.281 9.036 0.043 1.00 94.94 245 ASP A N 1
ATOM 1838 C CA . ASP A 1 245 ? -5.009 9.017 -1.232 1.00 94.94 245 ASP A CA 1
ATOM 1839 C C . ASP A 1 245 ? -5.842 7.736 -1.477 1.00 94.94 245 ASP A C 1
ATOM 1841 O O . ASP A 1 245 ? -6.126 7.379 -2.619 1.00 94.94 245 ASP A O 1
ATOM 1845 N N . VAL A 1 246 ? -6.297 7.053 -0.415 1.00 93.69 246 VAL A N 1
ATOM 1846 C CA . VAL A 1 246 ? -7.173 5.862 -0.526 1.00 93.69 246 VAL A CA 1
ATOM 1847 C C . VAL A 1 246 ? -8.604 6.241 -0.942 1.00 93.69 246 VAL A C 1
ATOM 1849 O O . VAL A 1 246 ? -9.273 5.501 -1.663 1.00 93.69 246 VAL A O 1
ATOM 1852 N N . GLY A 1 247 ? -9.061 7.430 -0.539 1.00 95.44 247 GLY A N 1
ATOM 1853 C CA . GLY A 1 247 ? -10.385 7.968 -0.859 1.00 95.44 247 GLY A CA 1
ATOM 1854 C C . GLY A 1 247 ? -11.484 7.570 0.134 1.00 95.44 247 GLY A C 1
ATOM 1855 O O . GLY A 1 247 ? -11.443 6.516 0.758 1.00 95.44 247 GLY A O 1
ATOM 1856 N N . VAL A 1 248 ? -12.503 8.427 0.260 1.00 97.06 248 VAL A N 1
ATOM 1857 C CA . VAL A 1 248 ? -13.536 8.339 1.315 1.00 97.06 248 VAL A CA 1
ATOM 1858 C C . VAL A 1 248 ? -14.294 7.011 1.288 1.00 97.06 248 VAL A C 1
ATOM 1860 O O . VAL A 1 248 ? -14.362 6.320 2.292 1.00 97.06 248 VAL A O 1
ATOM 1863 N N . GLN A 1 249 ? -14.803 6.604 0.124 1.00 95.75 249 GLN A N 1
ATOM 1864 C CA . GLN A 1 249 ? -15.622 5.390 0.009 1.00 95.75 249 GLN A CA 1
ATOM 1865 C C . GLN A 1 249 ? -14.846 4.101 0.304 1.00 95.75 249 GLN A C 1
ATOM 1867 O O . GLN A 1 249 ? -15.413 3.149 0.833 1.00 95.75 249 GLN A O 1
ATOM 1872 N N . ALA A 1 250 ? -13.567 4.040 -0.070 1.00 95.69 250 ALA A N 1
ATOM 1873 C CA . ALA A 1 250 ? -12.732 2.878 0.208 1.00 95.69 250 ALA A CA 1
ATOM 1874 C C . ALA A 1 250 ? -12.382 2.814 1.700 1.00 95.69 250 ALA A C 1
ATOM 1876 O O . ALA A 1 250 ? -12.535 1.763 2.320 1.00 95.69 250 ALA A O 1
ATOM 1877 N N . THR A 1 251 ? -11.996 3.953 2.282 1.00 96.56 251 THR A N 1
ATOM 1878 C CA . THR A 1 251 ? -11.725 4.071 3.717 1.00 96.56 251 THR A CA 1
ATOM 1879 C C . THR A 1 251 ? -12.952 3.704 4.558 1.00 96.56 251 THR A C 1
ATOM 1881 O O . THR A 1 251 ? -12.823 2.872 5.452 1.00 96.56 251 THR A O 1
ATOM 1884 N N . ASP A 1 252 ? -14.144 4.219 4.230 1.00 96.38 252 ASP A N 1
ATOM 1885 C CA . ASP A 1 252 ? -15.399 3.897 4.933 1.00 96.38 252 ASP A CA 1
ATOM 1886 C C . ASP A 1 252 ? -15.656 2.384 4.972 1.00 96.38 252 ASP A C 1
ATOM 1888 O O . ASP A 1 252 ? -15.894 1.807 6.032 1.00 96.38 252 ASP A O 1
ATOM 1892 N N . GLN A 1 253 ? -15.551 1.716 3.818 1.00 95.69 253 GLN A N 1
ATOM 1893 C CA . GLN A 1 253 ? -15.793 0.275 3.708 1.00 95.69 253 GLN A CA 1
ATOM 1894 C C . GLN A 1 253 ? -14.823 -0.548 4.566 1.00 95.69 253 GLN A C 1
ATOM 1896 O O . GLN A 1 253 ? -15.237 -1.485 5.254 1.00 95.69 253 GLN A O 1
ATOM 1901 N N . VAL A 1 254 ? -13.537 -0.196 4.535 1.00 95.31 254 VAL A N 1
ATOM 1902 C CA . VAL A 1 254 ? -12.487 -0.893 5.288 1.00 95.31 254 VAL A CA 1
ATOM 1903 C C . VAL A 1 254 ? -12.660 -0.682 6.794 1.00 95.31 254 VAL A C 1
ATOM 1905 O O . VAL A 1 254 ? -12.572 -1.641 7.566 1.00 95.31 254 VAL A O 1
ATOM 1908 N N . LEU A 1 255 ? -12.947 0.549 7.223 1.00 95.00 255 LEU A N 1
ATOM 1909 C CA . LEU A 1 255 ? -13.156 0.864 8.634 1.00 95.00 255 LEU A CA 1
ATOM 1910 C C . LEU A 1 255 ? -14.441 0.249 9.177 1.00 95.00 255 LEU A C 1
ATOM 1912 O O . LEU A 1 255 ? -14.443 -0.242 10.300 1.00 95.00 255 LEU A O 1
ATOM 1916 N N . ASP A 1 256 ? -15.515 0.188 8.394 1.00 95.62 256 ASP A N 1
ATOM 1917 C CA . ASP A 1 256 ? -16.743 -0.490 8.810 1.00 95.62 256 ASP A CA 1
ATOM 1918 C C . ASP A 1 256 ? -16.535 -1.993 9.016 1.00 95.62 256 ASP A C 1
ATOM 1920 O O . ASP A 1 256 ? -17.112 -2.579 9.937 1.00 95.62 256 ASP A O 1
ATOM 1924 N N . ALA A 1 257 ? -15.692 -2.630 8.199 1.00 94.31 257 ALA A N 1
ATOM 1925 C CA . ALA A 1 257 ? -15.296 -4.019 8.411 1.00 94.31 257 ALA A CA 1
ATOM 1926 C C . ALA A 1 257 ? -14.496 -4.187 9.716 1.00 94.31 257 ALA A C 1
ATOM 1928 O O . ALA A 1 257 ? -14.762 -5.116 10.482 1.00 94.31 257 ALA A O 1
ATOM 1929 N N . LEU A 1 258 ? -13.569 -3.268 10.008 1.00 93.12 258 LEU A N 1
ATOM 1930 C CA . LEU A 1 258 ? -12.806 -3.253 11.261 1.00 93.12 258 LEU A CA 1
ATOM 1931 C C . LEU A 1 258 ? -13.701 -3.006 12.486 1.00 93.12 258 LEU A C 1
ATOM 1933 O O . LEU A 1 258 ? -13.598 -3.738 13.466 1.00 93.12 258 LEU A O 1
ATOM 1937 N N . ARG A 1 259 ? -14.628 -2.040 12.425 1.00 93.50 259 ARG A N 1
ATOM 1938 C CA . ARG A 1 259 ? -15.590 -1.739 13.503 1.00 93.50 259 ARG A CA 1
ATOM 1939 C C . ARG A 1 259 ? -16.483 -2.936 13.813 1.00 93.50 259 ARG A C 1
ATOM 1941 O O . ARG A 1 259 ? -16.722 -3.238 14.978 1.00 93.50 259 ARG A O 1
ATOM 1948 N N . LYS A 1 260 ? -16.973 -3.636 12.782 1.00 93.94 260 LYS A N 1
ATOM 1949 C CA . LYS A 1 260 ? -17.750 -4.875 12.962 1.00 93.94 260 LYS A CA 1
ATOM 1950 C C . LYS A 1 260 ? -16.943 -5.922 13.716 1.00 93.94 260 LYS A C 1
ATOM 1952 O O . LYS A 1 260 ? -17.457 -6.485 14.672 1.00 93.94 260 LYS A O 1
ATOM 1957 N N . ARG A 1 261 ? -15.681 -6.113 13.330 1.00 89.38 261 ARG A N 1
ATOM 1958 C CA . ARG A 1 261 ? -14.786 -7.057 13.995 1.00 89.38 261 ARG A CA 1
ATOM 1959 C C . ARG A 1 261 ? -14.524 -6.677 15.455 1.00 89.38 261 ARG A C 1
ATOM 1961 O O . ARG A 1 261 ? -14.624 -7.530 16.328 1.00 89.38 261 ARG A O 1
ATOM 1968 N N . LEU A 1 262 ? -14.288 -5.395 15.730 1.00 88.50 262 LEU A N 1
ATOM 1969 C CA . LEU A 1 262 ? -14.051 -4.893 17.086 1.00 88.50 262 LEU A CA 1
ATOM 1970 C C . LEU A 1 262 ? -15.270 -5.050 18.017 1.00 88.50 262 LEU A C 1
ATOM 1972 O O . LEU A 1 262 ? -15.125 -5.177 19.229 1.00 88.50 262 LEU A O 1
ATOM 1976 N N . ASN A 1 263 ? -16.485 -5.061 17.458 1.00 88.94 263 ASN A N 1
ATOM 1977 C CA . ASN A 1 263 ? -17.702 -5.331 18.229 1.00 88.94 263 ASN A CA 1
ATOM 1978 C C . ASN A 1 263 ? -17.848 -6.810 18.626 1.00 88.94 263 ASN A C 1
ATOM 1980 O O . ASN A 1 263 ? -18.622 -7.119 19.533 1.00 88.94 263 ASN A O 1
ATOM 1984 N N . GLU A 1 264 ? -17.160 -7.716 17.932 1.00 91.69 264 GLU A N 1
ATOM 1985 C CA . GLU A 1 264 ? -17.217 -9.160 18.171 1.00 91.69 264 GLU A CA 1
ATOM 1986 C C . GLU A 1 264 ? -16.084 -9.625 19.093 1.00 91.69 264 GLU A C 1
ATOM 1988 O O . GLU A 1 264 ? -16.312 -10.457 19.974 1.00 91.69 264 GLU A O 1
ATOM 1993 N N . GLU A 1 265 ? -14.881 -9.071 18.925 1.00 89.94 265 GLU A N 1
ATOM 1994 C CA . GLU A 1 265 ? -13.677 -9.480 19.648 1.00 89.94 265 GLU A CA 1
ATOM 1995 C C . GLU A 1 265 ? -12.699 -8.320 19.893 1.00 89.94 265 GLU A C 1
ATOM 1997 O O . GLU A 1 265 ? -12.696 -7.314 19.184 1.00 89.94 265 GLU A O 1
ATOM 2002 N N . VAL A 1 266 ? -11.839 -8.479 20.903 1.00 89.25 266 VAL A N 1
ATOM 2003 C CA . VAL A 1 266 ? -10.693 -7.585 21.117 1.00 89.25 266 VAL A CA 1
ATOM 2004 C C . VAL A 1 266 ? -9.617 -7.958 20.103 1.00 89.25 266 VAL A C 1
ATOM 2006 O O . VAL A 1 266 ? -9.189 -9.109 20.060 1.00 89.25 266 VAL A O 1
ATOM 2009 N N . VAL A 1 267 ? -9.202 -6.992 19.285 1.00 90.62 267 VAL A N 1
ATOM 2010 C CA . VAL A 1 267 ? -8.245 -7.206 18.194 1.00 90.62 267 VAL A CA 1
ATOM 2011 C C . VAL A 1 267 ? -6.883 -6.645 18.590 1.00 90.62 267 VAL A C 1
ATOM 2013 O O . VAL A 1 267 ? -6.745 -5.441 18.801 1.00 90.62 267 VAL A O 1
ATOM 2016 N N . GLU A 1 268 ? -5.877 -7.514 18.652 1.00 92.69 268 GLU A N 1
ATOM 2017 C CA . GLU A 1 268 ? -4.479 -7.122 18.869 1.00 92.69 268 GLU A CA 1
ATOM 2018 C C . GLU A 1 268 ? -3.921 -6.329 17.665 1.00 92.69 268 GLU A C 1
ATOM 2020 O O . GLU A 1 268 ? -4.363 -6.555 16.530 1.00 92.69 268 GLU A O 1
ATOM 2025 N N . PRO A 1 269 ? -2.919 -5.447 17.854 1.00 90.50 269 PRO A N 1
ATOM 2026 C CA . PRO A 1 269 ? -2.366 -4.600 16.789 1.00 90.50 269 PRO A CA 1
ATOM 2027 C C . PRO A 1 269 ? -1.939 -5.361 15.530 1.00 90.50 269 PRO A C 1
ATOM 2029 O O . PRO A 1 269 ? -2.328 -5.005 14.416 1.00 90.50 269 PRO A O 1
ATOM 2032 N N . GLU A 1 270 ? -1.182 -6.450 15.689 1.00 91.25 270 GLU A N 1
ATOM 2033 C CA . GLU A 1 270 ? -0.687 -7.254 14.562 1.00 91.25 270 GLU A CA 1
ATOM 2034 C C . GLU A 1 270 ? -1.832 -7.881 13.758 1.00 91.25 270 GLU A C 1
ATOM 2036 O O . GLU A 1 270 ? -1.818 -7.912 12.521 1.00 91.25 270 GLU A O 1
ATOM 2041 N N . GLU A 1 271 ? -2.863 -8.350 14.460 1.00 92.00 271 GLU A N 1
ATOM 2042 C CA . GLU A 1 271 ? -4.053 -8.916 13.846 1.00 92.00 271 GLU A CA 1
ATOM 2043 C C . GLU A 1 271 ? -4.893 -7.845 13.142 1.00 92.00 271 GLU A C 1
ATOM 2045 O O . GLU A 1 271 ? -5.414 -8.095 12.049 1.00 92.00 271 GLU A O 1
ATOM 2050 N N . GLY A 1 272 ? -4.950 -6.640 13.714 1.00 91.19 272 GLY A N 1
ATOM 2051 C CA . GLY A 1 272 ? -5.532 -5.455 13.096 1.00 91.19 272 GLY A CA 1
ATOM 2052 C C . GLY A 1 272 ? -4.851 -5.106 11.773 1.00 91.19 272 GLY A C 1
ATOM 2053 O O . GLY A 1 272 ? -5.532 -4.970 10.756 1.00 91.19 272 GLY A O 1
ATOM 2054 N N . ILE A 1 273 ? -3.513 -5.057 11.739 1.00 92.50 273 ILE A N 1
ATOM 2055 C CA . ILE A 1 273 ? -2.736 -4.800 10.510 1.00 92.50 273 ILE A CA 1
ATOM 2056 C C . ILE A 1 273 ? -2.988 -5.892 9.473 1.00 92.50 273 ILE A C 1
ATOM 2058 O O . ILE A 1 273 ? -3.233 -5.595 8.300 1.00 92.50 273 ILE A O 1
ATOM 2062 N N . ARG A 1 274 ? -2.938 -7.165 9.880 1.00 93.50 274 ARG A N 1
ATOM 2063 C CA . ARG A 1 274 ? -3.189 -8.299 8.981 1.00 93.50 274 ARG A CA 1
ATOM 2064 C C . ARG A 1 274 ? -4.580 -8.208 8.356 1.00 93.50 274 ARG A C 1
ATOM 2066 O O . ARG A 1 274 ? -4.723 -8.386 7.146 1.00 93.50 274 ARG A O 1
ATOM 2073 N N . PHE A 1 275 ? -5.590 -7.894 9.161 1.00 93.88 275 PHE A N 1
ATOM 2074 C CA . PHE A 1 275 ? -6.959 -7.731 8.688 1.00 93.88 275 PHE A CA 1
ATOM 2075 C C . PHE A 1 275 ? -7.116 -6.521 7.771 1.00 93.88 275 PHE A C 1
ATOM 2077 O O . PHE A 1 275 ? -7.706 -6.653 6.702 1.00 93.88 275 PHE A O 1
ATOM 2084 N N . LEU A 1 276 ? -6.534 -5.374 8.132 1.00 93.81 276 LEU A N 1
ATOM 2085 C CA . LEU A 1 276 ? -6.519 -4.170 7.303 1.00 93.81 276 LEU A CA 1
ATOM 2086 C C . LEU A 1 276 ? -5.912 -4.456 5.923 1.00 93.81 276 LEU A C 1
ATOM 2088 O O . LEU A 1 276 ? -6.530 -4.148 4.905 1.00 93.81 276 LEU A O 1
ATOM 2092 N N . LYS A 1 277 ? -4.747 -5.117 5.873 1.00 93.19 277 LYS A N 1
ATOM 2093 C CA . LYS A 1 277 ? -4.116 -5.548 4.613 1.00 93.19 277 LYS A CA 1
ATOM 2094 C C . LYS A 1 277 ? -5.054 -6.424 3.782 1.00 93.19 277 LYS A C 1
ATOM 2096 O O . LYS A 1 277 ? -5.135 -6.253 2.568 1.00 93.19 277 LYS A O 1
ATOM 2101 N N . GLN A 1 278 ? -5.772 -7.346 4.421 1.00 93.88 278 GLN A N 1
ATOM 2102 C CA . GLN A 1 278 ? -6.711 -8.224 3.730 1.00 93.88 278 GLN A CA 1
ATOM 2103 C C . GLN A 1 278 ? -7.940 -7.479 3.190 1.00 93.88 278 GLN A C 1
ATOM 2105 O O . GLN A 1 278 ? -8.350 -7.736 2.056 1.00 93.88 278 GLN A O 1
ATOM 2110 N N . GLN A 1 279 ? -8.503 -6.538 3.952 1.00 94.62 279 GLN A N 1
ATOM 2111 C CA . GLN A 1 279 ? -9.615 -5.704 3.487 1.00 94.62 279 GLN A CA 1
ATOM 2112 C C . GLN A 1 279 ? -9.195 -4.825 2.304 1.00 94.62 279 GLN A C 1
ATOM 2114 O O . GLN A 1 279 ? -9.884 -4.798 1.286 1.00 94.62 279 GLN A O 1
ATOM 2119 N N . LEU A 1 280 ? -8.025 -4.183 2.390 1.00 93.38 280 LEU A N 1
ATOM 2120 C CA . LEU A 1 280 ? -7.481 -3.373 1.297 1.00 93.38 280 LEU A CA 1
ATOM 2121 C C . LEU A 1 280 ? -7.228 -4.205 0.034 1.00 93.38 280 LEU A C 1
ATOM 2123 O O . LEU A 1 280 ? -7.550 -3.755 -1.058 1.00 93.38 280 LEU A O 1
ATOM 2127 N N . ARG A 1 281 ? -6.707 -5.431 0.166 1.00 91.75 281 ARG A N 1
ATOM 2128 C CA . ARG A 1 281 ? -6.529 -6.337 -0.979 1.00 91.75 281 ARG A CA 1
ATOM 2129 C C . ARG A 1 281 ? -7.864 -6.723 -1.614 1.00 91.75 281 ARG A C 1
ATOM 2131 O O . ARG A 1 281 ? -7.989 -6.658 -2.827 1.00 91.75 281 ARG A O 1
ATOM 2138 N N . THR A 1 282 ? -8.858 -7.071 -0.799 1.00 92.88 282 THR A N 1
ATOM 2139 C CA . THR A 1 282 ? -10.193 -7.458 -1.287 1.00 92.88 282 THR A CA 1
ATOM 2140 C C . THR A 1 282 ? -10.823 -6.340 -2.120 1.00 92.88 282 THR A C 1
ATOM 2142 O O . THR A 1 282 ? -11.424 -6.609 -3.155 1.00 92.88 282 THR A O 1
ATOM 2145 N N . LEU A 1 283 ? -10.628 -5.082 -1.713 1.00 92.38 283 LEU A N 1
ATOM 2146 C CA . LEU A 1 283 ? -11.110 -3.917 -2.454 1.00 92.38 283 LEU A CA 1
ATOM 2147 C C . LEU A 1 283 ? -10.469 -3.775 -3.846 1.00 92.38 283 LEU A C 1
ATOM 2149 O O . LEU A 1 283 ? -11.107 -3.239 -4.742 1.00 92.38 283 LEU A O 1
ATOM 2153 N N . LEU A 1 284 ? -9.237 -4.257 -4.039 1.00 89.38 284 LEU A N 1
ATOM 2154 C CA . LEU A 1 284 ? -8.550 -4.227 -5.337 1.00 89.38 284 LEU A CA 1
ATOM 2155 C C . LEU A 1 284 ? -8.950 -5.384 -6.265 1.00 89.38 284 LEU A C 1
ATOM 2157 O O . LEU A 1 284 ? -8.784 -5.267 -7.476 1.00 89.38 284 LEU A O 1
ATOM 2161 N N . ASP A 1 285 ? -9.466 -6.482 -5.709 1.00 83.56 285 ASP A N 1
ATOM 2162 C CA . ASP A 1 285 ? -9.920 -7.658 -6.465 1.00 83.56 285 ASP A CA 1
ATOM 2163 C C . ASP A 1 285 ? -11.385 -7.531 -6.949 1.00 83.56 285 ASP A C 1
ATOM 2165 O O . ASP A 1 285 ? -11.897 -8.442 -7.607 1.00 83.56 285 ASP A O 1
ATOM 2169 N N . THR A 1 286 ? -12.067 -6.427 -6.611 1.00 72.69 286 THR A N 1
ATOM 2170 C CA . THR A 1 286 ? -13.488 -6.169 -6.919 1.00 72.69 286 THR A CA 1
ATOM 2171 C C . THR A 1 286 ? -13.646 -5.227 -8.109 1.00 72.69 286 THR A C 1
ATOM 2173 O O . THR A 1 286 ? -14.477 -5.540 -8.995 1.00 72.69 286 THR A O 1
#